Protein AF-A0A0D6QI68-F1 (afdb_monomer_lite)

Foldseek 3Di:
DDDDPPPPPPPPCDKDFDDDAWKKKKKAFAPFLVLQVVLVVLLVVLLVVQVWDWDDDDFKIWTHLDLQKFIDIFGDDGGITDIDMIGCLRVDLVSVVSVLVSQVVSCVSGPHMDMDTPLCCNPPVDSVSSNVRSVVVVVVLVVQCVDPQKDDFWAAPNSDTTSIIRHDDDPRIDHRDPPPPPDDPPDD

Sequence (188 aa):
MPLRLLLGALLVLVPRLAFAGVTLHYEGTARTAAAAKAVLAAAVAFARGRGWPVSAGRNHVVLRPHARSEPIELRFEGRTLQPSSVKTQFAGVETHLAVVELLQRLDAELQSLTVEDDGGYWETGDRQALVAAFDEVDELLARELQKPGTSGPYRLPSGRIVDVIVGPVPREMRPLPVRRGGARREAS

Structure (mmCIF, N/CA/C/O backbone):
data_AF-A0A0D6QI68-F1
#
_entry.id   AF-A0A0D6QI68-F1
#
loop_
_atom_site.group_PDB
_atom_site.id
_atom_site.type_symbol
_atom_site.label_atom_id
_atom_site.label_alt_id
_atom_site.label_comp_id
_atom_site.label_asym_id
_atom_site.label_entity_id
_atom_site.label_seq_id
_atom_site.pdbx_PDB_ins_code
_atom_site.Cartn_x
_atom_site.Cartn_y
_atom_site.Cartn_z
_atom_site.occupancy
_atom_site.B_iso_or_equiv
_atom_site.auth_seq_id
_atom_site.auth_comp_id
_atom_site.auth_asym_id
_atom_site.auth_atom_id
_atom_site.pdbx_PDB_model_num
ATOM 1 N N . MET A 1 1 ? 62.104 20.307 1.198 1.00 41.88 1 MET A N 1
ATOM 2 C CA . MET A 1 1 ? 61.067 20.012 0.182 1.00 41.88 1 MET A CA 1
ATOM 3 C C . MET A 1 1 ? 59.767 19.726 0.920 1.00 41.88 1 MET A C 1
ATOM 5 O O . MET A 1 1 ? 59.800 18.843 1.769 1.00 41.88 1 MET A O 1
ATOM 9 N N . PRO A 1 2 ? 58.676 20.489 0.725 1.00 49.12 2 PRO A N 1
ATOM 10 C CA . PRO A 1 2 ? 57.480 20.317 1.538 1.00 49.12 2 PRO A CA 1
ATOM 11 C C . PRO A 1 2 ? 56.635 19.143 1.032 1.00 49.12 2 PRO A C 1
ATOM 13 O O . PRO A 1 2 ? 56.382 18.994 -0.164 1.00 49.12 2 PRO A O 1
ATOM 16 N N . LEU A 1 3 ? 56.219 18.317 1.987 1.00 42.41 3 LEU A N 1
ATOM 17 C CA . LEU A 1 3 ? 55.329 17.176 1.841 1.00 42.41 3 LEU A CA 1
ATOM 18 C C . LEU A 1 3 ? 53.945 17.670 1.380 1.00 42.41 3 LEU A C 1
ATOM 20 O O . LEU A 1 3 ? 53.226 18.320 2.135 1.00 42.41 3 LEU A O 1
ATOM 24 N N . ARG A 1 4 ? 53.579 17.400 0.122 1.00 42.91 4 ARG A N 1
ATOM 25 C CA . ARG A 1 4 ? 52.227 17.649 -0.395 1.00 42.91 4 ARG A CA 1
ATOM 26 C C . ARG A 1 4 ? 51.289 16.562 0.136 1.00 42.91 4 ARG A C 1
ATOM 28 O O . ARG A 1 4 ? 51.382 15.412 -0.279 1.00 42.91 4 ARG A O 1
ATOM 35 N N . LEU A 1 5 ? 50.389 16.944 1.040 1.00 45.00 5 LEU A N 1
ATOM 36 C CA . LEU A 1 5 ? 49.215 16.161 1.424 1.00 45.00 5 LEU A CA 1
ATOM 37 C C . LEU A 1 5 ? 48.342 15.927 0.180 1.00 45.00 5 LEU A C 1
ATOM 39 O O . LEU A 1 5 ? 47.682 16.842 -0.309 1.00 45.00 5 LEU A O 1
ATOM 43 N N . LEU A 1 6 ? 48.350 14.700 -0.341 1.00 43.50 6 LEU A N 1
ATOM 44 C CA . LEU A 1 6 ? 47.353 14.214 -1.292 1.00 43.50 6 LEU A CA 1
ATOM 45 C C . LEU A 1 6 ? 46.058 13.945 -0.520 1.00 43.50 6 LEU A C 1
ATOM 47 O O . LEU A 1 6 ? 45.834 12.847 -0.015 1.00 43.50 6 LEU A O 1
ATOM 51 N N . LEU A 1 7 ? 45.200 14.959 -0.427 1.00 41.38 7 LEU A N 1
ATOM 52 C CA . LEU A 1 7 ? 43.797 14.771 -0.078 1.00 41.38 7 LEU A CA 1
ATOM 53 C C . LEU A 1 7 ? 43.097 14.188 -1.317 1.00 41.38 7 LEU A C 1
ATOM 55 O O . LEU A 1 7 ? 42.510 14.904 -2.125 1.00 41.38 7 LEU A O 1
ATOM 59 N N . GLY A 1 8 ? 43.259 12.880 -1.528 1.00 41.09 8 GLY A N 1
ATOM 60 C CA . GLY A 1 8 ? 42.516 12.151 -2.547 1.00 41.09 8 GLY A CA 1
ATOM 61 C C . GLY A 1 8 ? 41.034 12.204 -2.200 1.00 41.09 8 GLY A C 1
ATOM 62 O O . GLY A 1 8 ? 40.621 11.659 -1.179 1.00 41.09 8 GLY A O 1
ATOM 63 N N . ALA A 1 9 ? 40.248 12.891 -3.026 1.00 44.25 9 ALA A N 1
ATOM 64 C CA . ALA A 1 9 ? 38.800 12.899 -2.933 1.00 44.25 9 ALA A CA 1
ATOM 65 C C . ALA A 1 9 ? 38.293 11.454 -3.045 1.00 44.25 9 ALA A C 1
ATOM 67 O O . ALA A 1 9 ? 38.262 10.874 -4.130 1.00 44.25 9 ALA A O 1
ATOM 68 N N . LEU A 1 10 ? 37.921 10.860 -1.911 1.00 37.78 10 LEU A N 1
ATOM 69 C CA . LEU A 1 10 ? 37.163 9.622 -1.885 1.00 37.78 10 LEU A CA 1
ATOM 70 C C . LEU A 1 10 ? 35.769 9.964 -2.416 1.00 37.78 10 LEU A C 1
ATOM 72 O O . LEU A 1 10 ? 34.894 10.402 -1.672 1.00 37.78 10 LEU A O 1
ATOM 76 N N . LEU A 1 11 ? 35.590 9.837 -3.730 1.00 41.00 11 LEU A N 1
ATOM 77 C CA . LEU A 1 11 ? 34.288 9.914 -4.374 1.00 41.00 11 LEU A CA 1
ATOM 78 C C . LEU A 1 11 ? 33.512 8.674 -3.915 1.00 41.00 11 LEU A C 1
ATOM 80 O O . LEU A 1 11 ? 33.574 7.615 -4.537 1.00 41.00 11 LEU A O 1
ATOM 84 N N . VAL A 1 12 ? 32.868 8.760 -2.750 1.00 44.31 12 VAL A N 1
ATOM 85 C CA . VAL A 1 12 ? 31.981 7.703 -2.268 1.00 44.31 12 VAL A CA 1
ATOM 86 C C . VAL A 1 12 ? 30.845 7.628 -3.279 1.00 44.31 12 VAL A C 1
ATOM 88 O O . VAL A 1 12 ? 30.010 8.528 -3.358 1.00 44.31 12 VAL A O 1
ATOM 91 N N . LEU A 1 13 ? 30.864 6.586 -4.109 1.00 51.78 13 LEU A N 1
ATOM 92 C CA . LEU A 1 13 ? 29.850 6.317 -5.119 1.00 51.78 13 LEU A CA 1
ATOM 93 C C . LEU A 1 13 ? 28.576 5.852 -4.398 1.00 51.78 13 LEU A C 1
ATOM 95 O O . LEU A 1 13 ? 28.293 4.660 -4.306 1.00 51.78 13 LEU A O 1
ATOM 99 N N . VAL A 1 14 ? 27.856 6.795 -3.790 1.00 54.50 14 VAL A N 1
ATOM 100 C CA . VAL A 1 14 ? 26.582 6.516 -3.127 1.00 54.50 14 VAL A CA 1
ATOM 101 C C . VAL A 1 14 ? 25.561 6.175 -4.217 1.00 54.50 14 VAL A C 1
ATOM 103 O O . VAL A 1 14 ? 25.382 6.979 -5.139 1.00 54.50 14 VAL A O 1
ATOM 106 N N . PRO A 1 15 ? 24.902 5.005 -4.153 1.00 59.31 15 PRO A N 1
ATOM 107 C CA . PRO A 1 15 ? 23.904 4.633 -5.142 1.00 59.31 15 PRO A CA 1
ATOM 108 C C . PRO A 1 15 ? 22.754 5.642 -5.130 1.00 59.31 15 PRO A C 1
ATOM 110 O O . PRO A 1 15 ? 22.205 5.970 -4.077 1.00 59.31 15 PRO A O 1
ATOM 113 N N . ARG A 1 16 ? 22.380 6.135 -6.314 1.00 69.56 16 ARG A N 1
ATOM 114 C CA . ARG A 1 16 ? 21.150 6.916 -6.484 1.00 69.56 16 ARG A CA 1
ATOM 115 C C . ARG A 1 16 ? 19.983 5.948 -6.641 1.00 69.56 16 ARG A C 1
ATOM 117 O O . ARG A 1 16 ? 20.024 5.083 -7.515 1.00 69.56 16 ARG A O 1
ATOM 124 N N . LEU A 1 17 ? 18.981 6.100 -5.778 1.00 64.25 17 LEU A N 1
ATOM 125 C CA . LEU A 1 17 ? 17.754 5.306 -5.773 1.00 64.25 17 LEU A CA 1
ATOM 126 C C . LEU A 1 17 ? 16.623 6.147 -6.365 1.00 64.25 17 LEU A C 1
ATOM 128 O O . LEU A 1 17 ? 16.447 7.297 -5.961 1.00 64.25 17 LEU A O 1
ATOM 132 N N . ALA A 1 18 ? 15.864 5.574 -7.295 1.00 64.06 18 ALA A N 1
ATOM 133 C CA . ALA A 1 18 ? 14.626 6.166 -7.789 1.00 64.06 18 ALA A CA 1
ATOM 134 C C . ALA A 1 18 ? 13.422 5.362 -7.279 1.00 64.06 18 ALA A C 1
ATOM 136 O O . ALA A 1 18 ? 13.405 4.131 -7.372 1.00 64.06 18 ALA A O 1
ATOM 137 N N . PHE A 1 19 ? 12.433 6.082 -6.746 1.00 62.22 19 PHE A N 1
ATOM 138 C CA . PHE A 1 19 ? 11.129 5.565 -6.343 1.00 62.22 19 PHE A CA 1
ATOM 139 C C . PHE A 1 19 ? 10.076 6.286 -7.189 1.00 62.22 19 PHE A C 1
ATOM 141 O O . PHE A 1 19 ? 9.804 7.458 -6.954 1.00 62.22 19 PHE A O 1
ATOM 148 N N . ALA A 1 20 ? 9.527 5.618 -8.197 1.00 66.19 20 ALA A N 1
ATOM 149 C CA . ALA A 1 20 ? 8.462 6.143 -9.045 1.00 66.19 20 ALA A CA 1
ATOM 150 C C . ALA A 1 20 ? 7.537 5.008 -9.503 1.00 66.19 20 ALA A C 1
ATOM 152 O O . ALA A 1 20 ? 7.993 3.908 -9.815 1.00 66.19 20 ALA A O 1
ATOM 153 N N . GLY A 1 21 ? 6.232 5.260 -9.528 1.00 83.19 21 GLY A N 1
ATOM 154 C CA . GLY A 1 21 ? 5.247 4.352 -10.113 1.00 83.19 21 GLY A CA 1
ATOM 155 C C . GLY A 1 21 ? 4.076 4.056 -9.191 1.00 83.19 21 GLY A C 1
ATOM 156 O O . GLY A 1 21 ? 4.004 4.588 -8.092 1.00 83.19 21 GLY A O 1
ATOM 157 N N . VAL A 1 22 ? 3.167 3.194 -9.650 1.00 93.56 22 VAL A N 1
ATOM 158 C CA . VAL A 1 22 ? 1.824 3.049 -9.070 1.00 93.56 22 VAL A CA 1
ATOM 159 C C . VAL A 1 22 ? 1.853 2.642 -7.590 1.00 93.56 22 VAL A C 1
ATOM 161 O O . VAL A 1 22 ? 2.107 1.476 -7.237 1.00 93.56 22 VAL A O 1
ATOM 164 N N . THR A 1 23 ? 1.563 3.622 -6.736 1.00 96.06 23 THR A N 1
ATOM 165 C CA . THR A 1 23 ? 1.638 3.562 -5.277 1.00 96.06 23 THR A CA 1
ATOM 166 C C . THR A 1 23 ? 0.387 4.185 -4.668 1.00 96.06 23 THR A C 1
ATOM 168 O O . THR A 1 23 ? -0.086 5.217 -5.122 1.00 96.06 23 THR A O 1
ATOM 171 N N . LEU A 1 24 ? -0.137 3.540 -3.625 1.00 97.88 24 LEU A N 1
ATOM 172 C CA . LEU A 1 24 ? -1.207 4.084 -2.790 1.00 97.88 24 LEU A CA 1
ATOM 173 C C . LEU A 1 24 ? -0.588 4.608 -1.500 1.00 97.88 24 LEU A C 1
ATOM 175 O O . LEU A 1 24 ? 0.031 3.829 -0.768 1.00 97.88 24 LEU A O 1
ATOM 179 N N . HIS A 1 25 ? -0.755 5.893 -1.223 1.00 98.19 25 HIS A N 1
ATOM 180 C CA . HIS A 1 25 ? -0.395 6.535 0.037 1.00 98.19 25 HIS A CA 1
ATOM 181 C C . HIS A 1 25 ? -1.649 6.703 0.880 1.00 98.19 25 HIS A C 1
ATOM 183 O O . HIS A 1 25 ? -2.703 7.032 0.348 1.00 98.19 25 HIS A O 1
ATOM 189 N N . TYR A 1 26 ? -1.563 6.444 2.182 1.00 98.50 26 TYR A N 1
ATOM 190 C CA . TYR A 1 26 ? -2.729 6.542 3.049 1.00 98.50 26 TYR A CA 1
ATOM 191 C C . TYR A 1 26 ? -2.380 6.912 4.488 1.00 98.50 26 TYR A C 1
ATOM 193 O O . TYR A 1 26 ? -1.351 6.515 5.038 1.00 98.50 26 TYR A O 1
ATOM 201 N N . GLU A 1 27 ? -3.302 7.629 5.117 1.00 98.56 27 GLU A N 1
ATOM 202 C CA . GLU A 1 27 ? -3.305 7.977 6.536 1.00 98.56 27 GLU A CA 1
ATOM 203 C C . GLU A 1 27 ? -4.744 8.201 7.004 1.00 98.56 27 GLU A C 1
ATOM 205 O O . GLU A 1 27 ? -5.657 8.355 6.194 1.00 98.56 27 GLU A O 1
ATOM 210 N N . GLY A 1 28 ? -4.995 8.216 8.311 1.00 98.19 28 GLY A N 1
ATOM 211 C CA . GLY A 1 28 ? -6.366 8.401 8.774 1.00 98.19 28 GLY A CA 1
ATOM 212 C C . GLY A 1 28 ? -6.533 8.464 10.279 1.00 98.19 28 GLY A C 1
ATOM 213 O O . GLY A 1 28 ? -5.579 8.431 11.055 1.00 98.19 28 GLY A O 1
ATOM 214 N N . THR A 1 29 ? -7.783 8.542 10.716 1.00 98.50 29 THR A N 1
ATOM 215 C CA . THR A 1 29 ? -8.140 8.565 12.135 1.00 98.50 29 THR A CA 1
ATOM 216 C C . THR A 1 29 ? -9.345 7.674 12.388 1.00 98.50 29 THR A C 1
ATOM 218 O O . THR A 1 29 ? -10.377 7.789 11.737 1.00 98.50 29 THR A O 1
ATOM 221 N N . ALA A 1 30 ? -9.246 6.788 13.375 1.00 97.94 30 ALA A N 1
ATOM 222 C CA . ALA A 1 30 ? -10.365 5.990 13.854 1.00 97.94 30 ALA A CA 1
ATOM 223 C C . ALA A 1 30 ? -11.274 6.810 14.780 1.00 97.94 30 ALA A C 1
ATOM 225 O O . ALA A 1 30 ? -10.820 7.684 15.525 1.00 97.94 30 ALA A O 1
ATOM 226 N N . ARG A 1 31 ? -12.568 6.470 14.819 1.00 95.69 31 ARG A N 1
ATOM 227 C CA . ARG A 1 31 ? -13.557 7.133 15.694 1.00 95.69 31 ARG A CA 1
ATOM 228 C C . ARG A 1 31 ? -13.243 6.970 17.182 1.00 95.69 31 ARG A C 1
ATOM 230 O O . ARG A 1 31 ? -13.487 7.868 17.978 1.00 95.69 31 ARG A O 1
ATOM 237 N N . THR A 1 32 ? -12.684 5.824 17.566 1.00 95.94 32 THR A N 1
ATOM 238 C CA . THR A 1 32 ? -12.274 5.501 18.940 1.00 95.94 32 THR A CA 1
ATOM 239 C C . THR A 1 32 ? -11.072 4.554 18.928 1.00 95.94 32 THR A C 1
ATOM 241 O O . THR A 1 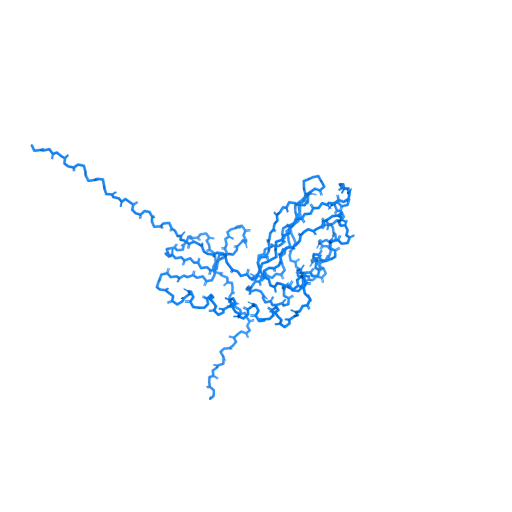32 ? -10.748 3.957 17.901 1.00 95.94 32 THR A O 1
ATOM 244 N N . ALA A 1 33 ? -10.416 4.362 20.077 1.00 94.38 33 ALA A N 1
ATOM 245 C CA . ALA A 1 33 ? -9.350 3.362 20.206 1.00 94.38 33 ALA A CA 1
ATOM 246 C C . ALA A 1 33 ? -9.866 1.919 20.017 1.00 94.38 33 ALA A C 1
ATOM 248 O O . ALA A 1 33 ? -9.127 1.043 19.570 1.00 94.38 33 ALA A O 1
ATOM 249 N N . ALA A 1 34 ? -11.140 1.660 20.335 1.00 94.69 34 ALA A N 1
ATOM 250 C CA . ALA A 1 34 ? -11.781 0.380 20.040 1.00 94.69 34 ALA A CA 1
ATOM 251 C C . ALA A 1 34 ? -12.006 0.205 18.529 1.00 94.69 34 ALA A C 1
ATOM 253 O O . ALA A 1 34 ? -11.711 -0.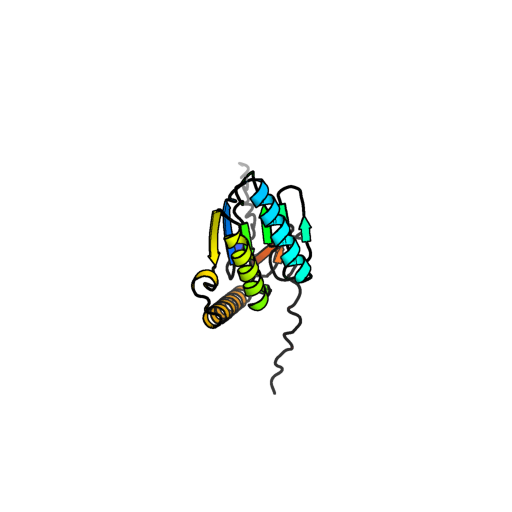862 17.996 1.00 94.69 34 ALA A O 1
ATOM 254 N N . ALA A 1 35 ? -12.431 1.267 17.833 1.00 95.75 35 ALA A N 1
ATOM 255 C CA . ALA A 1 35 ? -12.570 1.262 16.378 1.00 95.75 35 ALA A CA 1
ATOM 256 C C . ALA A 1 35 ? -11.223 1.012 15.682 1.00 95.75 35 ALA A C 1
ATOM 258 O O . ALA A 1 35 ? -11.166 0.206 14.765 1.00 95.75 35 ALA A O 1
ATOM 259 N N . ALA A 1 36 ? -10.115 1.584 16.171 1.00 97.38 36 ALA A N 1
ATOM 260 C CA . ALA A 1 36 ? -8.778 1.288 15.642 1.00 97.38 36 ALA A CA 1
ATOM 261 C C . ALA A 1 36 ? -8.452 -0.220 15.677 1.00 97.38 36 ALA A C 1
ATOM 263 O O . ALA A 1 36 ? -7.958 -0.785 14.703 1.00 97.38 36 ALA A O 1
ATOM 264 N N . LYS A 1 37 ? -8.787 -0.908 16.778 1.00 96.56 37 LYS A N 1
ATOM 265 C CA . LYS A 1 37 ? -8.621 -2.369 16.877 1.00 96.56 37 LYS A CA 1
ATOM 266 C C . LYS A 1 37 ? -9.545 -3.123 15.919 1.00 96.56 37 LYS A C 1
ATOM 268 O O . LYS A 1 37 ? -9.116 -4.117 15.337 1.00 96.56 37 LYS A O 1
ATOM 273 N N . ALA A 1 38 ? -10.783 -2.658 15.748 1.00 96.06 38 ALA A N 1
ATOM 274 C CA . ALA A 1 38 ? -11.734 -3.245 14.807 1.00 96.06 38 ALA A CA 1
ATOM 275 C C . ALA A 1 38 ? -11.262 -3.102 13.350 1.00 96.06 38 ALA A C 1
ATOM 277 O O . ALA A 1 38 ? -11.293 -4.084 12.617 1.00 96.06 38 ALA A O 1
ATOM 278 N N . VAL A 1 39 ? -10.718 -1.941 12.968 1.00 97.81 39 VAL A N 1
ATOM 279 C CA . VAL A 1 39 ? -10.105 -1.696 11.650 1.00 97.81 39 VAL A CA 1
ATOM 280 C C . VAL A 1 39 ? -8.964 -2.685 11.390 1.00 97.81 39 VAL A C 1
ATOM 282 O O . VAL A 1 39 ? -8.936 -3.337 10.348 1.00 97.81 39 VAL A O 1
ATOM 285 N N . LEU A 1 40 ? -8.054 -2.876 12.355 1.00 98.44 40 LEU A N 1
ATOM 286 C CA . LEU A 1 40 ? -6.976 -3.867 12.225 1.00 98.44 40 LEU A CA 1
ATOM 287 C C . LEU A 1 40 ? -7.525 -5.296 12.076 1.00 98.44 40 LEU A C 1
ATOM 289 O O . LEU A 1 40 ? -7.030 -6.062 11.251 1.00 98.44 40 LEU A O 1
ATOM 293 N N . ALA A 1 41 ? -8.558 -5.661 12.840 1.00 97.75 41 ALA A N 1
ATOM 294 C CA . ALA A 1 41 ? -9.190 -6.975 12.741 1.00 97.75 41 ALA A CA 1
ATOM 295 C C . ALA A 1 41 ? -9.884 -7.191 11.383 1.00 97.75 41 ALA A C 1
ATOM 297 O O . ALA A 1 41 ? -9.727 -8.257 10.784 1.00 97.75 41 ALA A O 1
ATOM 298 N N . ALA A 1 42 ? -10.589 -6.179 10.872 1.00 97.88 42 ALA A N 1
ATOM 299 C CA . ALA A 1 42 ? -11.236 -6.201 9.564 1.00 97.88 42 ALA A CA 1
ATOM 300 C C . ALA A 1 42 ? -10.209 -6.367 8.435 1.00 97.88 42 ALA A C 1
ATOM 302 O O . ALA A 1 42 ? -10.383 -7.213 7.557 1.00 97.88 42 ALA A O 1
ATOM 303 N N . ALA A 1 43 ? -9.088 -5.646 8.510 1.00 98.56 43 ALA A N 1
ATOM 304 C CA . ALA A 1 43 ? -7.999 -5.768 7.549 1.00 98.56 43 ALA A CA 1
ATOM 305 C C . ALA A 1 43 ? -7.370 -7.175 7.549 1.00 98.56 43 ALA A C 1
ATOM 307 O O . ALA A 1 43 ? -7.107 -7.751 6.492 1.00 98.56 43 ALA A O 1
ATOM 308 N N . VAL A 1 44 ? -7.185 -7.776 8.731 1.00 98.75 44 VAL A N 1
ATOM 309 C CA . VAL A 1 44 ? -6.706 -9.164 8.862 1.00 98.75 44 VAL A CA 1
ATOM 310 C C . VAL A 1 44 ? -7.706 -10.161 8.282 1.00 98.75 44 VAL A C 1
ATOM 312 O O . VAL A 1 44 ? -7.297 -11.099 7.596 1.00 98.75 44 VAL A O 1
ATOM 315 N N . ALA A 1 45 ? -9.002 -9.982 8.547 1.00 98.44 45 ALA A N 1
ATOM 316 C CA . ALA A 1 45 ? -10.046 -10.844 8.004 1.00 98.44 45 ALA A CA 1
ATOM 317 C C . ALA A 1 45 ? -10.079 -10.778 6.470 1.00 98.44 45 ALA A C 1
ATOM 319 O O . ALA A 1 45 ? -10.078 -11.821 5.815 1.00 98.44 45 ALA A O 1
ATOM 320 N N . PHE A 1 46 ? -10.011 -9.569 5.903 1.00 98.50 46 PHE A N 1
ATOM 321 C CA . PHE A 1 46 ? -9.931 -9.349 4.460 1.00 98.50 46 PHE A CA 1
ATOM 322 C C . PHE A 1 46 ? -8.717 -10.057 3.843 1.00 98.50 46 PHE A C 1
ATOM 324 O O . PHE A 1 46 ? -8.860 -10.843 2.906 1.00 98.50 46 PHE A O 1
ATOM 331 N N . ALA A 1 47 ? -7.529 -9.844 4.418 1.00 98.62 47 ALA A N 1
ATOM 332 C CA . ALA A 1 47 ? -6.290 -10.454 3.948 1.00 98.62 47 ALA A CA 1
ATOM 333 C C . ALA A 1 47 ? -6.345 -11.989 3.987 1.00 98.62 47 ALA A C 1
ATOM 335 O O . ALA A 1 47 ? -6.007 -12.653 3.008 1.00 98.62 47 ALA A O 1
ATOM 336 N N . ARG A 1 48 ? -6.833 -12.571 5.090 1.00 98.19 48 ARG A N 1
ATOM 337 C CA . ARG A 1 48 ? -6.981 -14.029 5.227 1.00 98.19 48 ARG A CA 1
ATOM 338 C C . ARG A 1 48 ? -7.978 -14.609 4.231 1.00 98.19 48 ARG A C 1
ATOM 340 O O . ARG A 1 48 ? -7.692 -15.652 3.653 1.00 98.19 48 ARG A O 1
ATOM 347 N N . GLY A 1 49 ? -9.093 -13.921 3.979 1.00 98.25 49 GLY A N 1
ATOM 348 C CA . GLY A 1 49 ? -10.069 -14.316 2.958 1.00 98.25 49 GLY A CA 1
ATOM 349 C C . GLY A 1 49 ? -9.491 -14.356 1.538 1.00 98.25 49 GLY A C 1
ATOM 350 O O . GLY A 1 49 ? -10.032 -15.039 0.674 1.00 98.25 49 GLY A O 1
ATOM 351 N N . ARG A 1 50 ? -8.369 -13.668 1.302 1.00 97.81 50 ARG A N 1
ATOM 352 C CA . ARG A 1 50 ? -7.616 -13.667 0.037 1.00 97.81 50 ARG A CA 1
ATOM 353 C C . ARG A 1 50 ? -6.362 -14.541 0.057 1.00 97.81 50 ARG A C 1
ATOM 355 O O . ARG A 1 50 ? -5.621 -14.563 -0.920 1.00 97.81 50 ARG A O 1
ATOM 362 N N . GLY A 1 51 ? -6.099 -15.243 1.159 1.00 98.12 51 GLY A N 1
ATOM 363 C CA . GLY A 1 51 ? -4.881 -16.037 1.327 1.00 98.12 51 GLY A CA 1
ATOM 364 C C . GLY A 1 51 ? -3.603 -15.200 1.448 1.00 98.12 51 GLY A C 1
ATOM 365 O O . GLY A 1 51 ? -2.507 -15.723 1.253 1.00 98.12 51 GLY A O 1
ATOM 366 N N . TRP A 1 52 ? -3.709 -13.907 1.762 1.00 98.38 52 TRP A N 1
ATOM 367 C CA . TRP A 1 52 ? -2.548 -13.039 1.942 1.00 98.38 52 TRP A CA 1
ATOM 368 C C . TRP A 1 52 ? -1.841 -13.357 3.264 1.00 98.38 52 TRP A C 1
ATOM 370 O O . TRP A 1 52 ? -2.500 -13.427 4.306 1.00 98.38 52 TRP A O 1
ATOM 380 N N . PRO A 1 53 ? -0.502 -13.499 3.279 1.00 98.44 53 PRO A N 1
ATOM 381 C CA . PRO A 1 53 ? 0.240 -13.615 4.525 1.00 98.44 53 PRO A CA 1
ATOM 382 C C . PRO A 1 53 ? 0.044 -12.385 5.419 1.00 98.44 53 PRO A C 1
ATOM 384 O O . PRO A 1 53 ? 0.153 -11.241 4.967 1.00 98.44 53 PRO A O 1
ATOM 387 N N . VAL A 1 54 ? -0.185 -12.637 6.709 1.00 98.50 54 VAL A N 1
ATOM 388 C CA . VAL A 1 54 ? -0.442 -11.616 7.731 1.00 98.50 54 VAL A CA 1
ATOM 389 C C . VAL A 1 54 ? 0.578 -11.739 8.857 1.00 98.50 54 VAL A C 1
ATOM 391 O O . VAL A 1 54 ? 0.796 -12.827 9.383 1.00 98.50 54 VAL A O 1
ATOM 394 N N . SER A 1 55 ? 1.142 -10.608 9.275 1.00 98.00 55 SER A N 1
ATOM 395 C CA . SER A 1 55 ? 1.830 -10.464 10.561 1.00 98.00 55 SER A CA 1
ATOM 396 C C . SER A 1 55 ? 1.087 -9.428 11.392 1.00 98.00 55 SER A C 1
ATOM 398 O O . SER A 1 55 ? 0.904 -8.304 10.934 1.00 98.00 55 SER A O 1
ATOM 400 N N . ALA A 1 56 ? 0.646 -9.791 12.593 1.00 96.69 56 ALA A N 1
ATOM 401 C CA . ALA A 1 56 ? -0.137 -8.914 13.458 1.00 96.69 56 ALA A CA 1
ATOM 402 C C . ALA A 1 56 ? 0.576 -8.691 14.794 1.00 96.69 56 ALA A C 1
ATOM 404 O O . ALA A 1 56 ? 1.086 -9.631 15.401 1.00 96.69 56 ALA A O 1
ATOM 405 N N . GLY A 1 57 ? 0.576 -7.445 15.257 1.00 95.31 57 GLY A N 1
ATOM 406 C CA . GLY A 1 57 ? 0.971 -7.053 16.603 1.00 95.31 57 GLY A CA 1
ATOM 407 C C . GLY A 1 57 ? -0.156 -6.314 17.320 1.00 95.31 57 GLY A C 1
ATOM 408 O O . GLY A 1 57 ? -1.293 -6.276 16.861 1.00 95.31 57 GLY A O 1
ATOM 409 N N . ARG A 1 58 ? 0.160 -5.702 18.468 1.00 94.44 58 ARG A N 1
ATOM 410 C CA . ARG A 1 58 ? -0.850 -5.072 19.338 1.00 94.44 58 ARG A CA 1
ATOM 411 C C . ARG A 1 58 ? -1.632 -3.942 18.653 1.00 94.44 58 ARG A C 1
ATOM 413 O O . ARG A 1 58 ? -2.852 -3.917 18.743 1.00 94.44 58 ARG A O 1
ATOM 420 N N . ASN A 1 59 ? -0.917 -3.027 17.999 1.00 96.75 59 ASN A N 1
ATOM 421 C CA . ASN A 1 59 ? -1.480 -1.842 17.339 1.00 96.75 59 ASN A CA 1
ATOM 422 C C . ASN A 1 59 ? -1.015 -1.729 15.878 1.00 96.75 59 ASN A C 1
ATOM 424 O O . ASN A 1 59 ? -0.992 -0.638 15.318 1.00 96.75 59 ASN A O 1
ATOM 428 N N . HIS A 1 60 ? -0.556 -2.827 15.276 1.00 97.81 60 HIS A N 1
ATOM 429 C CA . HIS A 1 60 ? -0.118 -2.813 13.886 1.00 97.81 60 HIS A CA 1
ATOM 430 C C . HIS A 1 60 ? -0.412 -4.143 13.198 1.00 97.81 60 HIS A C 1
ATOM 432 O O . HIS A 1 60 ? -0.356 -5.193 13.840 1.00 97.81 60 HIS A O 1
ATOM 438 N N . VAL A 1 61 ? -0.670 -4.105 11.894 1.00 98.56 61 VAL A N 1
ATOM 439 C CA . VAL A 1 61 ? -0.710 -5.291 11.034 1.00 98.56 61 VAL A CA 1
ATOM 440 C C . VAL A 1 61 ? 0.066 -5.033 9.749 1.00 98.56 61 VAL A C 1
ATOM 442 O O . VAL A 1 61 ? 0.102 -3.915 9.242 1.00 98.56 61 VAL A O 1
ATOM 445 N N . VAL A 1 62 ? 0.687 -6.089 9.234 1.00 98.56 62 VAL A N 1
ATOM 446 C CA . VAL A 1 62 ? 1.403 -6.109 7.960 1.00 98.56 62 VAL A CA 1
ATOM 447 C C . VAL A 1 62 ? 0.770 -7.179 7.082 1.00 98.56 62 VAL A C 1
ATOM 449 O O . VAL A 1 62 ? 0.810 -8.366 7.426 1.00 98.56 62 VAL A O 1
ATOM 452 N N . LEU A 1 63 ? 0.202 -6.767 5.952 1.00 98.62 63 LEU A N 1
ATOM 453 C CA . LEU A 1 63 ? -0.468 -7.631 4.980 1.00 98.62 63 LEU A CA 1
ATOM 454 C C . LEU A 1 63 ? 0.389 -7.721 3.715 1.00 98.62 63 LEU A C 1
ATOM 456 O O . LEU A 1 63 ? 0.987 -6.733 3.295 1.00 98.62 63 LEU A O 1
ATOM 460 N N . ARG A 1 64 ? 0.473 -8.901 3.098 1.00 98.25 64 ARG A N 1
ATOM 461 C CA . ARG A 1 64 ? 1.306 -9.124 1.904 1.00 98.25 64 ARG A CA 1
ATOM 462 C C . ARG A 1 64 ? 0.438 -9.572 0.729 1.00 98.25 64 ARG A C 1
ATOM 464 O O . ARG A 1 64 ? 0.262 -10.776 0.561 1.00 98.25 64 ARG A O 1
ATOM 471 N N . PRO A 1 65 ? -0.108 -8.640 -0.070 1.00 97.81 65 PRO A N 1
ATOM 472 C CA . PRO A 1 65 ? -1.074 -8.997 -1.102 1.00 97.81 65 PRO A CA 1
ATOM 473 C C . PRO A 1 65 ? -0.437 -9.764 -2.263 1.00 97.81 65 PRO A C 1
ATOM 475 O O . PRO A 1 65 ? -1.067 -10.649 -2.835 1.00 97.81 65 PRO A O 1
ATOM 478 N N . HIS A 1 66 ? 0.832 -9.487 -2.583 1.00 97.31 66 HIS A N 1
ATOM 479 C CA . HIS A 1 66 ? 1.537 -10.200 -3.639 1.00 97.31 66 HIS A CA 1
ATOM 480 C C . HIS A 1 66 ? 3.056 -10.254 -3.408 1.00 97.31 66 HIS A C 1
ATOM 482 O O . HIS A 1 66 ? 3.662 -9.339 -2.854 1.00 97.31 66 HIS A O 1
ATOM 488 N N . ALA A 1 67 ? 3.723 -11.301 -3.909 1.00 95.25 67 ALA A N 1
ATOM 489 C CA . ALA A 1 67 ? 5.183 -11.458 -3.798 1.00 95.25 67 ALA A CA 1
ATOM 490 C C . ALA A 1 67 ? 5.980 -10.358 -4.529 1.00 95.25 67 ALA A C 1
ATOM 492 O O . ALA A 1 67 ? 7.170 -10.160 -4.269 1.00 95.25 67 ALA A O 1
ATOM 493 N N . ARG A 1 68 ? 5.322 -9.638 -5.444 1.00 95.38 68 ARG A N 1
ATOM 494 C CA . ARG A 1 68 ? 5.860 -8.484 -6.175 1.00 95.38 68 ARG A CA 1
ATOM 495 C C . ARG A 1 68 ? 5.202 -7.152 -5.787 1.00 95.38 68 ARG A C 1
ATOM 497 O O . ARG A 1 68 ? 5.381 -6.190 -6.505 1.00 95.38 68 ARG A O 1
ATOM 504 N N . SER A 1 69 ? 4.453 -7.058 -4.693 1.00 96.69 69 SER A N 1
ATOM 505 C CA . SER A 1 69 ? 4.040 -5.754 -4.148 1.00 96.69 69 SER A CA 1
ATOM 506 C C . SER A 1 69 ? 4.885 -5.403 -2.928 1.00 96.69 69 SER A C 1
ATOM 508 O O . SER A 1 69 ? 5.570 -6.259 -2.351 1.00 96.69 69 SER A O 1
ATOM 510 N N . GLU A 1 70 ? 4.832 -4.153 -2.499 1.00 97.50 70 GLU A N 1
ATOM 511 C CA . GLU A 1 70 ? 5.183 -3.804 -1.125 1.00 97.50 70 GLU A CA 1
ATOM 512 C C . GLU A 1 70 ? 4.138 -4.365 -0.141 1.00 97.50 70 GLU A C 1
ATOM 514 O O . GLU A 1 70 ? 3.036 -4.753 -0.557 1.00 97.50 70 GLU A O 1
ATOM 519 N N . PRO A 1 71 ? 4.484 -4.509 1.150 1.00 97.88 71 PRO A N 1
ATOM 520 C CA . PRO A 1 71 ? 3.492 -4.830 2.165 1.00 97.88 71 PRO A CA 1
ATOM 521 C C . PRO A 1 71 ? 2.549 -3.645 2.413 1.00 97.88 71 PRO A C 1
ATOM 523 O O . PRO A 1 71 ? 2.945 -2.491 2.292 1.00 97.88 71 PRO A O 1
ATOM 526 N N . ILE A 1 72 ? 1.321 -3.948 2.827 1.00 98.56 72 ILE A N 1
ATOM 527 C CA . ILE A 1 72 ? 0.391 -2.968 3.391 1.00 98.56 72 ILE A CA 1
ATOM 528 C C . ILE A 1 72 ? 0.655 -2.931 4.893 1.00 98.56 72 ILE A C 1
ATOM 530 O O . ILE A 1 72 ? 0.481 -3.946 5.573 1.00 98.56 72 ILE A O 1
ATOM 534 N N . GLU A 1 73 ? 1.071 -1.783 5.413 1.00 98.19 73 GLU A N 1
ATOM 535 C CA . GLU A 1 73 ? 1.290 -1.585 6.845 1.00 98.19 73 GLU A CA 1
ATOM 536 C C . GLU A 1 73 ? 0.211 -0.678 7.425 1.00 98.19 73 GLU A C 1
ATOM 538 O O . GLU A 1 73 ? 0.094 0.483 7.042 1.00 98.19 73 GLU A O 1
ATOM 543 N N . LEU A 1 74 ? -0.566 -1.199 8.371 1.00 98.56 74 LEU A N 1
ATOM 544 C CA . LEU A 1 74 ? -1.533 -0.416 9.135 1.00 98.56 74 LEU A CA 1
ATOM 545 C C . LEU A 1 74 ? -1.025 -0.327 10.566 1.00 98.56 74 LEU A C 1
ATOM 547 O O . LEU A 1 74 ? -0.932 -1.349 11.247 1.00 98.56 74 LEU A O 1
ATOM 551 N N . ARG A 1 75 ? -0.688 0.874 11.031 1.00 98.44 75 ARG A N 1
ATOM 552 C CA . ARG A 1 75 ? -0.191 1.119 12.389 1.00 98.44 75 ARG A CA 1
ATOM 553 C C . ARG A 1 75 ? -1.014 2.210 13.044 1.00 98.44 75 ARG A C 1
ATOM 555 O O . ARG A 1 75 ? -1.084 3.313 12.522 1.00 98.44 75 ARG A O 1
ATOM 562 N N . PHE A 1 76 ? -1.576 1.913 14.208 1.00 98.44 76 PHE A N 1
ATOM 563 C CA . PHE A 1 76 ? -2.292 2.890 15.014 1.00 98.44 76 PHE A CA 1
ATOM 564 C C . PHE A 1 76 ? -1.467 3.366 16.206 1.00 98.44 76 PHE A C 1
ATOM 566 O O . PHE A 1 76 ? -0.932 2.564 16.976 1.00 98.44 76 PHE A O 1
ATOM 573 N N . GLU A 1 77 ? -1.461 4.677 16.410 1.00 97.31 77 GLU A N 1
ATOM 574 C CA . GLU A 1 77 ? -1.035 5.318 17.652 1.00 97.31 77 GLU A CA 1
ATOM 575 C C . GLU A 1 77 ? -2.254 5.974 18.296 1.00 97.31 77 GLU A C 1
ATOM 577 O O . GLU A 1 77 ? -2.762 7.004 17.852 1.00 97.31 77 GLU A O 1
ATOM 582 N N . GLY A 1 78 ? -2.812 5.295 19.301 1.00 95.62 78 GLY A N 1
ATOM 583 C CA . GLY A 1 78 ? -4.123 5.638 19.841 1.00 95.62 78 GLY A CA 1
ATOM 584 C C . GLY A 1 78 ? -5.213 5.473 18.780 1.00 95.62 78 GLY A C 1
ATOM 585 O O . GLY A 1 78 ? -5.646 4.357 18.500 1.00 95.62 78 GLY A O 1
ATOM 586 N N . ARG A 1 79 ? -5.670 6.594 18.218 1.00 97.75 79 ARG A N 1
ATOM 587 C CA . ARG A 1 79 ? -6.700 6.647 17.170 1.00 97.75 79 ARG A CA 1
ATOM 588 C C . ARG A 1 79 ? -6.134 6.951 15.784 1.00 97.75 79 ARG A C 1
ATOM 590 O O . ARG A 1 79 ? -6.855 6.771 14.811 1.00 97.75 79 ARG A O 1
ATOM 597 N N . THR A 1 80 ? -4.887 7.392 15.690 1.00 98.38 80 THR A N 1
ATOM 598 C CA . THR A 1 80 ? -4.293 7.861 14.436 1.00 98.38 80 THR A CA 1
ATOM 599 C C . THR A 1 80 ? -3.684 6.693 13.679 1.00 98.38 80 THR A C 1
ATOM 601 O O . THR A 1 80 ? -2.800 6.020 14.213 1.00 98.38 80 THR A O 1
ATOM 604 N N . LEU A 1 81 ? -4.151 6.458 12.453 1.00 98.62 81 LEU A N 1
ATOM 605 C CA . LEU A 1 81 ? -3.492 5.589 11.486 1.00 98.62 81 LEU A CA 1
ATOM 606 C C . LEU A 1 81 ? -2.282 6.348 10.939 1.00 98.62 81 LEU A C 1
ATOM 608 O O . LEU A 1 81 ? -2.441 7.380 10.293 1.00 98.62 81 LEU A O 1
ATOM 612 N N . GLN A 1 82 ? -1.090 5.844 11.239 1.00 98.56 82 GLN A N 1
ATOM 613 C CA . GLN A 1 82 ? 0.164 6.450 10.809 1.00 98.56 82 GLN A CA 1
ATOM 614 C C . GLN A 1 82 ? 0.280 6.435 9.278 1.00 98.56 82 GLN A C 1
ATOM 616 O O . GLN A 1 82 ? -0.129 5.437 8.671 1.00 98.56 82 GLN A O 1
ATOM 621 N N . PRO A 1 83 ? 0.873 7.483 8.674 1.00 98.44 83 PRO A N 1
ATOM 622 C CA . PRO A 1 83 ? 1.102 7.533 7.239 1.00 98.44 83 PRO A CA 1
ATOM 623 C C . PRO A 1 83 ? 1.888 6.322 6.757 1.00 98.44 83 PRO A C 1
ATOM 625 O O . PRO A 1 83 ? 2.896 5.931 7.354 1.00 98.44 83 PRO A O 1
ATOM 628 N N . SER A 1 84 ? 1.430 5.724 5.667 1.00 97.62 84 SER A N 1
ATOM 629 C CA . SER A 1 84 ? 2.114 4.613 5.023 1.00 97.62 84 SER A CA 1
ATOM 630 C C . SER A 1 84 ? 1.810 4.598 3.531 1.00 97.62 84 SER A C 1
ATOM 632 O O . SER A 1 84 ? 1.005 5.381 3.030 1.00 97.62 84 SER A O 1
ATOM 634 N N . SER A 1 85 ? 2.490 3.721 2.801 1.00 97.12 85 SER A N 1
ATOM 635 C CA . SER A 1 85 ? 2.213 3.525 1.386 1.00 97.12 85 SER A CA 1
ATOM 636 C C . SER A 1 85 ? 2.503 2.107 0.931 1.00 97.12 85 SER A C 1
ATOM 638 O O . SER A 1 85 ? 3.278 1.382 1.559 1.00 97.12 85 SER A O 1
ATOM 640 N N . VAL A 1 86 ? 1.883 1.719 -0.178 1.00 97.75 86 VAL A N 1
ATOM 641 C CA . VAL A 1 86 ? 2.064 0.414 -0.806 1.00 97.75 86 VAL A CA 1
ATOM 642 C C . VAL A 1 86 ? 2.200 0.564 -2.316 1.00 97.75 86 VAL A C 1
ATOM 644 O O . VAL A 1 86 ? 1.255 0.892 -3.031 1.00 97.75 86 VAL A O 1
ATOM 647 N N . LYS A 1 87 ? 3.401 0.281 -2.819 1.00 97.00 87 LYS A N 1
ATOM 648 C CA . LYS A 1 87 ? 3.683 0.185 -4.251 1.00 97.00 87 LYS A CA 1
ATOM 649 C C . LYS A 1 87 ? 3.196 -1.148 -4.803 1.00 97.00 87 LYS A C 1
ATOM 651 O O . LYS A 1 87 ? 3.541 -2.229 -4.305 1.00 97.00 87 LYS A O 1
ATOM 656 N N . THR A 1 88 ? 2.425 -1.070 -5.878 1.00 97.00 88 THR A N 1
ATOM 657 C CA . THR A 1 88 ? 1.763 -2.219 -6.516 1.00 97.00 88 THR A CA 1
ATOM 658 C C . THR A 1 88 ? 2.178 -2.425 -7.972 1.00 97.00 88 THR A C 1
ATOM 660 O O . THR A 1 88 ? 1.884 -3.486 -8.522 1.00 97.00 88 THR A O 1
ATOM 663 N N . GLN A 1 89 ? 2.940 -1.495 -8.566 1.00 95.06 89 GLN A N 1
ATOM 664 C CA . GLN A 1 89 ? 3.338 -1.509 -9.986 1.00 95.06 89 GLN A CA 1
ATOM 665 C C . GLN A 1 89 ? 3.853 -2.874 -10.490 1.00 95.06 89 GLN A C 1
ATOM 667 O O . GLN A 1 89 ? 3.489 -3.358 -11.560 1.00 95.06 89 GLN A O 1
ATOM 672 N N . PHE A 1 90 ? 4.633 -3.594 -9.678 1.00 95.56 90 PHE A N 1
ATOM 673 C CA . PHE A 1 90 ? 5.214 -4.876 -10.090 1.00 95.56 90 PHE A CA 1
ATOM 674 C C . PHE A 1 90 ? 4.291 -6.085 -9.898 1.00 95.56 90 PHE A C 1
ATOM 676 O O . PHE A 1 90 ? 4.631 -7.174 -10.376 1.00 95.56 90 PHE A O 1
ATOM 683 N N . ALA A 1 91 ? 3.170 -5.924 -9.197 1.00 95.56 91 ALA A N 1
ATOM 684 C CA . ALA A 1 91 ? 2.183 -6.962 -8.908 1.00 95.56 91 ALA A CA 1
ATOM 685 C C . ALA A 1 91 ? 0.980 -6.948 -9.868 1.00 95.56 91 ALA A C 1
ATOM 687 O O . ALA A 1 91 ? 0.254 -7.938 -9.932 1.00 95.56 91 ALA A O 1
ATOM 688 N N . GLY A 1 92 ? 0.821 -5.871 -10.642 1.00 94.62 92 GLY A N 1
ATOM 689 C CA . GLY A 1 92 ? -0.220 -5.724 -11.656 1.00 94.62 92 GLY A CA 1
ATOM 690 C C . GLY A 1 92 ? -1.534 -5.149 -11.123 1.00 94.62 92 GLY A C 1
ATOM 691 O O . GLY A 1 92 ? -1.756 -5.055 -9.913 1.00 94.62 92 GLY A O 1
ATOM 692 N N . VAL A 1 93 ? -2.407 -4.800 -12.069 1.00 97.12 93 VAL A N 1
ATOM 693 C CA . VAL A 1 93 ? -3.673 -4.082 -11.847 1.00 97.12 93 VAL A CA 1
ATOM 694 C C . VAL A 1 93 ? -4.577 -4.787 -10.838 1.00 97.12 93 VAL A C 1
ATOM 696 O O . VAL A 1 93 ? -5.071 -4.153 -9.916 1.00 97.12 93 VAL A O 1
ATOM 699 N N . GLU A 1 94 ? -4.734 -6.108 -10.926 1.00 98.00 94 GLU A N 1
ATOM 700 C CA . GLU A 1 94 ? -5.612 -6.849 -10.004 1.00 98.00 94 GLU A CA 1
ATOM 701 C C . GLU A 1 94 ? -5.149 -6.772 -8.544 1.00 98.00 94 GLU A C 1
ATOM 703 O O . GLU A 1 94 ? -5.968 -6.694 -7.629 1.00 98.00 94 GLU A O 1
ATOM 708 N N . THR A 1 95 ? -3.832 -6.746 -8.306 1.00 98.31 95 THR A N 1
ATOM 709 C CA . THR A 1 95 ? -3.320 -6.548 -6.945 1.00 98.31 95 THR A CA 1
ATOM 710 C C . THR A 1 95 ? -3.648 -5.144 -6.460 1.00 98.31 95 THR A C 1
ATOM 712 O O . THR A 1 95 ? -4.087 -4.993 -5.325 1.00 98.31 95 THR A O 1
ATOM 715 N N . HIS A 1 96 ? -3.469 -4.134 -7.312 1.00 98.56 96 HIS A N 1
ATOM 716 C CA . HIS A 1 96 ? -3.795 -2.748 -6.991 1.00 98.56 96 HIS A CA 1
ATOM 717 C C . HIS A 1 96 ? -5.274 -2.577 -6.631 1.00 98.56 96 HIS A C 1
ATOM 719 O O . HIS A 1 96 ? -5.586 -2.080 -5.552 1.00 98.56 96 HIS A O 1
ATOM 725 N N . LEU A 1 97 ? -6.179 -3.088 -7.470 1.00 98.62 97 LEU A N 1
ATOM 726 C CA . LEU A 1 97 ? -7.623 -3.051 -7.225 1.00 98.62 97 LEU A CA 1
ATOM 727 C C . LEU A 1 97 ? -8.002 -3.726 -5.901 1.00 98.62 97 LEU A C 1
ATOM 729 O O . LEU A 1 97 ? -8.839 -3.213 -5.164 1.00 98.62 97 LEU A O 1
ATOM 733 N N . ALA A 1 98 ? -7.354 -4.839 -5.550 1.00 98.69 98 ALA A N 1
ATOM 734 C CA . ALA A 1 98 ? -7.595 -5.500 -4.271 1.00 98.69 98 ALA A CA 1
ATOM 735 C C . ALA A 1 98 ? -7.100 -4.680 -3.063 1.00 98.69 98 ALA A C 1
ATOM 737 O O . ALA A 1 98 ? -7.678 -4.789 -1.979 1.00 98.69 98 ALA A O 1
ATOM 738 N N . VAL A 1 99 ? -6.043 -3.874 -3.221 1.00 98.69 99 VAL A N 1
ATOM 739 C CA . VAL A 1 99 ? -5.618 -2.916 -2.187 1.00 98.69 99 VAL A CA 1
ATOM 740 C C . VAL A 1 99 ? -6.621 -1.769 -2.075 1.00 98.69 99 VAL A C 1
ATOM 742 O O . VAL A 1 99 ? -7.015 -1.437 -0.960 1.00 98.69 99 VAL A O 1
ATOM 745 N N . VAL A 1 100 ? -7.0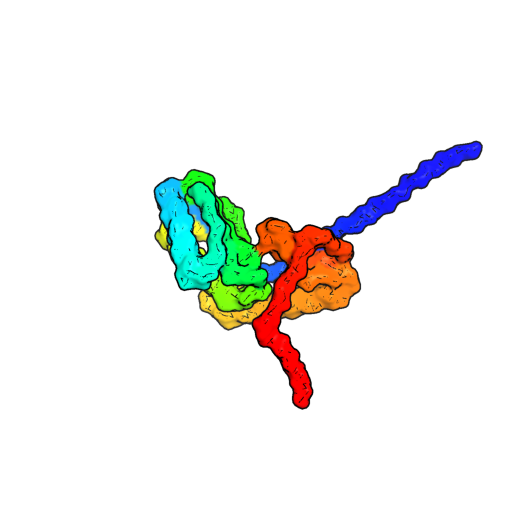81 -1.211 -3.198 1.00 98.62 100 VAL A N 1
ATOM 746 C CA . VAL A 1 100 ? -8.123 -0.172 -3.206 1.00 98.62 100 VAL A CA 1
ATOM 747 C C . VAL A 1 100 ? -9.388 -0.674 -2.511 1.00 98.62 100 VAL A C 1
ATOM 749 O O . VAL A 1 100 ? -9.901 -0.002 -1.622 1.00 98.62 100 VAL A O 1
ATOM 752 N N . GLU A 1 101 ? -9.845 -1.888 -2.825 1.00 98.56 101 GLU A N 1
ATOM 753 C CA . GLU A 1 101 ? -11.015 -2.496 -2.183 1.00 98.56 101 GLU A CA 1
ATOM 754 C C . GLU A 1 101 ? -10.829 -2.637 -0.664 1.00 98.56 101 GLU A C 1
ATOM 756 O O . GLU A 1 101 ? -11.761 -2.383 0.102 1.00 98.56 101 GLU A O 1
ATOM 761 N N . LEU A 1 102 ? -9.632 -3.025 -0.205 1.00 98.69 102 LEU A N 1
ATOM 762 C CA . LEU A 1 102 ? -9.330 -3.033 1.225 1.00 98.69 102 LEU A CA 1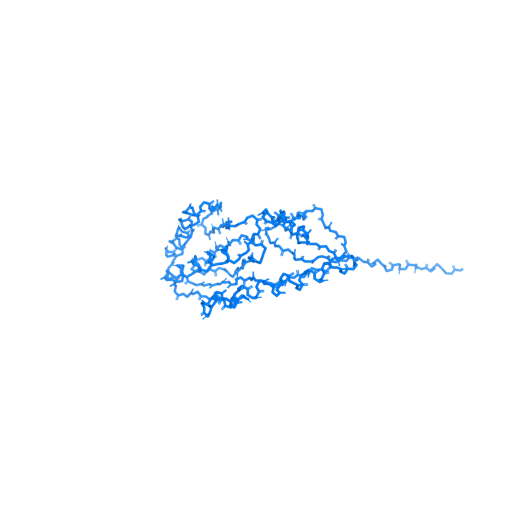
ATOM 763 C C . LEU A 1 102 ? -9.497 -1.627 1.807 1.00 98.69 102 LEU A C 1
ATOM 765 O O . LEU A 1 102 ? -10.229 -1.472 2.779 1.00 98.69 102 LEU A O 1
ATO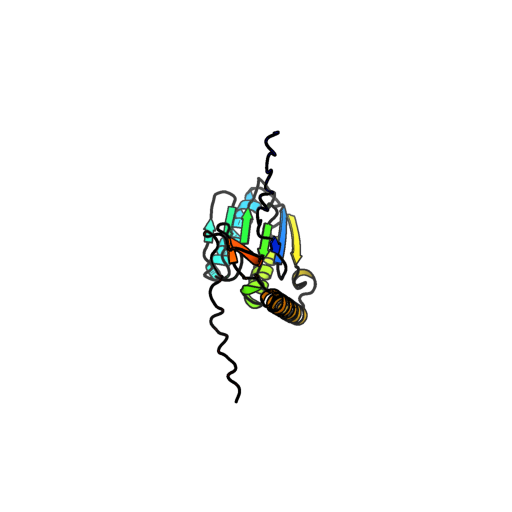M 769 N N . LEU A 1 103 ? -8.835 -0.621 1.233 1.00 98.56 103 LEU A N 1
ATOM 770 C CA . LEU A 1 103 ? -8.849 0.747 1.754 1.00 98.56 103 LEU A CA 1
ATOM 771 C C . LEU A 1 103 ? -10.266 1.341 1.772 1.00 98.56 103 LEU A C 1
ATOM 773 O O . LEU A 1 103 ? -10.653 1.916 2.784 1.00 98.56 103 LEU A O 1
ATOM 777 N N . GLN A 1 104 ? -11.078 1.096 0.741 1.00 98.06 104 GLN A N 1
ATOM 778 C CA . GLN A 1 104 ? -12.492 1.494 0.698 1.00 98.06 104 GLN A CA 1
ATOM 779 C C . GLN A 1 104 ? -13.312 0.858 1.829 1.00 98.06 104 GLN A C 1
ATOM 781 O O . GLN A 1 104 ? -14.154 1.513 2.441 1.00 98.06 104 GLN A O 1
ATOM 786 N N . ARG A 1 105 ? -13.059 -0.417 2.159 1.00 96.69 105 ARG A N 1
ATOM 787 C CA . ARG A 1 105 ? -13.716 -1.070 3.305 1.00 96.69 105 ARG A CA 1
ATOM 788 C C . ARG A 1 105 ? -13.274 -0.477 4.640 1.00 96.69 105 ARG A C 1
ATOM 790 O O . ARG A 1 105 ? -14.082 -0.415 5.560 1.00 96.69 105 ARG A O 1
ATOM 797 N N . LEU A 1 106 ? -12.006 -0.085 4.770 1.00 96.19 106 LEU A N 1
ATOM 798 C CA . LEU A 1 106 ? -11.498 0.527 6.000 1.00 96.19 106 LEU A CA 1
ATOM 799 C C . LEU A 1 106 ? -12.011 1.959 6.177 1.00 96.19 106 LEU A C 1
ATOM 801 O O . LEU A 1 106 ? -12.286 2.347 7.310 1.00 96.19 106 LEU A O 1
ATOM 805 N N . ASP A 1 107 ? -12.182 2.715 5.091 1.00 96.00 107 ASP A N 1
ATOM 806 C CA . ASP A 1 107 ? -12.723 4.079 5.113 1.00 96.00 107 ASP A CA 1
ATOM 807 C C . ASP A 1 107 ? -14.090 4.144 5.815 1.00 96.00 107 ASP A C 1
ATOM 809 O O . ASP A 1 107 ? -14.296 4.951 6.720 1.00 96.00 107 ASP A O 1
ATOM 813 N N . ALA A 1 108 ? -14.980 3.191 5.517 1.00 91.25 108 ALA A N 1
ATOM 814 C CA . ALA A 1 108 ? -16.304 3.099 6.141 1.00 91.25 108 ALA A CA 1
ATOM 815 C C . ALA A 1 108 ? -16.266 2.975 7.684 1.00 91.25 108 ALA A C 1
ATOM 817 O O . ALA A 1 108 ? -17.188 3.420 8.377 1.00 91.25 108 ALA A O 1
ATOM 818 N N . GLU A 1 109 ? -15.195 2.391 8.228 1.00 89.69 109 GLU A N 1
ATOM 819 C CA . GLU A 1 109 ? -14.986 2.168 9.665 1.00 89.69 109 GLU A CA 1
ATOM 820 C C . GLU A 1 109 ? -14.199 3.306 10.340 1.00 89.69 109 GLU A C 1
ATOM 822 O O . GLU A 1 109 ? -14.212 3.466 11.570 1.00 89.69 109 GLU A O 1
ATOM 827 N N . LEU A 1 110 ? -13.495 4.114 9.548 1.00 96.19 110 LEU A N 1
ATOM 828 C CA . LEU A 1 110 ? -12.705 5.236 10.029 1.00 96.19 110 LEU A CA 1
ATOM 829 C C . LEU A 1 110 ? -13.586 6.475 10.267 1.00 96.19 110 LEU A C 1
ATOM 831 O O . LEU A 1 110 ? -14.769 6.547 9.926 1.00 96.19 110 LEU A O 1
ATOM 835 N N . GLN A 1 111 ? -13.034 7.438 11.003 1.00 98.00 111 GLN A N 1
ATOM 836 C CA . GLN A 1 111 ? -13.581 8.796 11.040 1.00 98.00 111 GLN A CA 1
ATOM 837 C C . GLN A 1 111 ? -13.126 9.576 9.805 1.00 98.00 111 GLN A C 1
ATOM 839 O O . GLN A 1 111 ? -13.888 10.377 9.278 1.00 98.00 111 GLN A O 1
ATOM 844 N N . SER A 1 112 ? -11.882 9.351 9.387 1.00 98.12 112 SER A N 1
ATOM 845 C CA . SER A 1 112 ? -11.315 9.875 8.154 1.00 98.12 112 SER A CA 1
ATOM 846 C C . SER A 1 112 ? -10.254 8.917 7.623 1.00 98.12 112 SER A C 1
ATOM 848 O O . SER A 1 112 ? -9.477 8.356 8.406 1.00 98.12 112 SER A O 1
ATOM 850 N N . LEU A 1 113 ? -10.203 8.772 6.304 1.00 98.44 113 LEU A N 1
ATOM 851 C CA . LEU A 1 113 ? -9.104 8.167 5.568 1.00 98.44 113 LEU A CA 1
ATOM 852 C C . LEU A 1 113 ? -8.744 9.108 4.417 1.00 98.44 113 LEU A C 1
ATOM 854 O O . LEU A 1 113 ? -9.597 9.466 3.610 1.00 98.44 113 LEU A O 1
ATOM 858 N N . THR A 1 114 ? -7.483 9.509 4.357 1.00 98.56 114 THR A N 1
ATOM 859 C CA . THR A 1 114 ? -6.910 10.179 3.191 1.00 98.56 114 THR A CA 1
ATOM 860 C C . THR A 1 114 ? -6.180 9.120 2.387 1.00 98.56 114 THR A C 1
ATOM 862 O O . THR A 1 114 ? -5.387 8.366 2.956 1.00 98.56 114 THR A O 1
ATOM 865 N N . VAL A 1 115 ? -6.450 9.057 1.086 1.00 98.38 115 VAL A N 1
ATOM 866 C CA . VAL A 1 115 ? -5.723 8.205 0.145 1.00 98.38 115 VAL A CA 1
ATOM 867 C C . VAL A 1 115 ? -5.296 9.064 -1.035 1.00 98.38 115 VAL A C 1
ATOM 869 O O . VAL A 1 115 ? -6.111 9.819 -1.559 1.00 98.38 115 VAL A O 1
ATOM 872 N N . GLU A 1 116 ? -4.033 8.939 -1.424 1.00 98.00 116 GLU A N 1
ATOM 873 C CA . GLU A 1 116 ? -3.500 9.469 -2.679 1.00 98.00 116 GLU A CA 1
ATOM 874 C C . GLU A 1 116 ? -3.064 8.275 -3.532 1.00 98.00 116 GLU A C 1
ATOM 876 O O . GLU A 1 116 ? -2.266 7.440 -3.085 1.00 98.00 116 GLU A O 1
ATOM 881 N N . ASP A 1 117 ? -3.627 8.161 -4.732 1.00 97.38 117 ASP A N 1
ATOM 882 C CA . ASP A 1 117 ? -3.349 7.072 -5.662 1.00 97.38 117 ASP A CA 1
ATOM 883 C C . ASP A 1 117 ? -2.609 7.583 -6.902 1.00 97.38 117 ASP A C 1
ATOM 885 O O . ASP A 1 117 ? -3.198 8.223 -7.771 1.00 97.38 117 ASP A O 1
ATOM 889 N N . ASP A 1 118 ? -1.328 7.229 -7.040 1.00 95.38 118 ASP A N 1
ATOM 890 C CA . ASP A 1 118 ? -0.546 7.566 -8.240 1.00 95.38 118 ASP A CA 1
ATOM 891 C C . ASP A 1 118 ? -1.125 6.929 -9.521 1.00 95.38 118 ASP A C 1
ATOM 893 O O . ASP A 1 118 ? -0.810 7.359 -10.630 1.00 95.38 118 ASP A O 1
ATOM 897 N N . GLY A 1 119 ? -1.939 5.874 -9.392 1.00 94.25 119 GLY A N 1
ATOM 898 C CA . GLY A 1 119 ? -2.674 5.254 -10.495 1.00 94.25 119 GLY A CA 1
ATOM 899 C C . GLY A 1 119 ? -4.001 5.940 -10.832 1.00 94.25 119 GLY A C 1
ATOM 900 O O . GLY A 1 119 ? -4.603 5.603 -11.852 1.00 94.25 119 GLY A O 1
ATOM 901 N N . GLY A 1 120 ? -4.465 6.871 -9.991 1.00 96.00 120 GLY A N 1
ATOM 902 C CA . GLY A 1 120 ? -5.695 7.649 -10.160 1.00 96.00 120 GLY A CA 1
ATOM 903 C C . GLY A 1 120 ? -7.003 6.853 -10.077 1.00 96.00 120 GLY A C 1
ATOM 904 O O . GLY A 1 120 ? -8.073 7.387 -10.382 1.00 96.00 120 GLY A O 1
ATOM 905 N N . TYR A 1 121 ? -6.960 5.564 -9.733 1.00 98.12 121 TYR A N 1
ATOM 906 C CA . TYR A 1 121 ? -8.150 4.718 -9.699 1.00 98.12 121 TYR A CA 1
ATOM 907 C C . TYR A 1 121 ? -9.007 5.006 -8.468 1.00 98.12 121 TYR A C 1
ATOM 909 O O . TYR A 1 121 ? -10.233 4.941 -8.559 1.00 98.12 121 TYR A O 1
ATOM 917 N N . TRP A 1 122 ? -8.386 5.333 -7.333 1.00 97.81 122 TRP A N 1
ATOM 918 C CA . TRP A 1 122 ? -9.093 5.706 -6.108 1.00 97.81 122 TRP A CA 1
ATOM 919 C C . TRP A 1 122 ? -10.122 6.825 -6.342 1.00 97.81 122 TRP A C 1
ATOM 921 O O . TRP A 1 122 ? -11.256 6.729 -5.872 1.00 97.81 122 TRP A O 1
ATOM 931 N N . GLU A 1 123 ? -9.752 7.851 -7.107 1.00 96.75 123 GLU A N 1
ATOM 932 C CA . GLU A 1 123 ? -10.569 9.034 -7.371 1.00 96.75 123 GLU A CA 1
ATOM 933 C C . GLU A 1 123 ? -11.562 8.822 -8.519 1.00 96.75 123 GLU A C 1
ATOM 935 O O . GLU A 1 123 ? -12.663 9.372 -8.500 1.00 96.75 123 GLU A O 1
ATOM 940 N N . THR A 1 124 ? -11.171 8.054 -9.541 1.00 97.44 124 THR A N 1
ATOM 941 C CA . THR A 1 124 ? -11.911 7.983 -10.813 1.00 97.44 124 THR A CA 1
ATOM 942 C C . THR A 1 124 ? -12.738 6.711 -10.982 1.00 97.44 124 THR A C 1
ATOM 944 O O . THR A 1 124 ? -13.733 6.719 -11.705 1.00 97.44 124 THR A O 1
ATOM 947 N N . GLY A 1 125 ? -12.321 5.601 -10.367 1.00 97.69 125 GLY A N 1
ATOM 948 C CA . GLY A 1 125 ? -12.830 4.263 -10.674 1.00 97.69 125 GLY A CA 1
ATOM 949 C C . GLY A 1 125 ? -12.538 3.790 -12.108 1.00 97.69 125 GLY A C 1
ATOM 950 O O . GLY A 1 125 ? -13.081 2.767 -12.533 1.00 97.69 125 GLY A O 1
ATOM 951 N N . ASP A 1 126 ? -11.705 4.505 -12.874 1.00 98.19 126 ASP A N 1
ATOM 952 C CA . ASP A 1 126 ? -11.427 4.188 -14.274 1.00 98.19 126 ASP A CA 1
ATOM 953 C C . ASP A 1 126 ? -10.335 3.118 -14.386 1.00 98.19 126 ASP A C 1
ATOM 955 O O . ASP A 1 126 ? -9.128 3.370 -14.335 1.00 98.19 126 ASP A O 1
ATOM 959 N N . ARG A 1 127 ? -10.777 1.873 -14.576 1.00 97.81 127 ARG A N 1
ATOM 960 C CA . ARG A 1 127 ? -9.871 0.735 -14.749 1.00 97.81 127 ARG A CA 1
ATOM 961 C C . ARG A 1 127 ? -9.019 0.851 -16.016 1.00 97.81 127 ARG A C 1
ATOM 963 O O . ARG A 1 127 ? -7.911 0.320 -16.034 1.00 97.81 127 ARG A O 1
ATOM 970 N N . GLN A 1 128 ? -9.520 1.472 -17.083 1.00 97.75 128 GLN A N 1
ATOM 971 C CA . GLN A 1 128 ? -8.767 1.606 -18.329 1.00 97.75 128 GLN A CA 1
ATOM 972 C C . GLN A 1 128 ? -7.637 2.624 -18.166 1.00 97.75 128 GLN A C 1
ATOM 974 O O . GLN A 1 128 ? -6.513 2.338 -18.582 1.00 97.75 128 GLN A O 1
ATOM 979 N N . ALA A 1 129 ? -7.907 3.750 -17.501 1.00 96.00 129 ALA A N 1
ATOM 980 C CA . ALA A 1 129 ? -6.876 4.712 -17.120 1.00 96.00 129 ALA A CA 1
ATOM 981 C C . ALA A 1 129 ? -5.812 4.068 -16.216 1.00 96.00 129 ALA A C 1
ATOM 983 O O . ALA A 1 129 ? -4.620 4.231 -16.466 1.00 96.00 129 ALA A O 1
ATOM 984 N N . LEU A 1 130 ? -6.224 3.244 -15.244 1.00 97.06 130 LEU A N 1
ATOM 985 C CA . LEU A 1 130 ? -5.288 2.515 -14.383 1.00 97.06 130 LEU A CA 1
ATOM 986 C C . LEU A 1 130 ? -4.379 1.568 -15.182 1.00 97.06 130 LEU A C 1
ATOM 988 O O . LEU A 1 130 ? -3.175 1.527 -14.949 1.00 97.06 130 LEU A O 1
ATOM 992 N N . VAL A 1 131 ? -4.933 0.804 -16.131 1.00 97.50 131 VAL A N 1
ATOM 993 C CA . VAL A 1 131 ? -4.129 -0.068 -17.009 1.00 97.50 131 VAL A CA 1
ATOM 994 C C . VAL A 1 131 ? -3.103 0.758 -17.789 1.00 97.50 131 VAL A C 1
ATOM 996 O O . VAL A 1 131 ? -1.930 0.396 -17.798 1.00 97.50 131 VAL A O 1
ATOM 999 N N . ALA A 1 132 ? -3.519 1.887 -18.370 1.00 95.06 132 ALA A N 1
ATOM 1000 C CA . ALA A 1 132 ? -2.617 2.771 -19.104 1.00 95.06 132 ALA A CA 1
ATOM 1001 C C . ALA A 1 132 ? -1.498 3.340 -18.212 1.00 95.06 132 ALA A C 1
ATOM 1003 O O . ALA A 1 132 ? -0.344 3.361 -18.631 1.00 95.06 132 ALA A O 1
ATOM 1004 N N . ALA A 1 133 ? -1.805 3.721 -16.968 1.00 93.00 133 ALA A N 1
ATOM 1005 C CA . ALA A 1 133 ? -0.808 4.192 -16.006 1.00 93.00 133 ALA A CA 1
ATOM 1006 C C . ALA A 1 133 ? 0.225 3.104 -15.653 1.00 93.00 133 ALA A C 1
ATOM 1008 O O . ALA A 1 133 ? 1.421 3.382 -15.548 1.00 93.00 133 ALA A O 1
ATOM 1009 N N . PHE A 1 134 ? -0.210 1.847 -15.502 1.00 95.19 134 PHE A N 1
ATOM 1010 C CA . PHE A 1 134 ? 0.704 0.714 -15.319 1.00 95.19 134 PHE A CA 1
ATOM 1011 C C . PHE A 1 134 ? 1.622 0.518 -16.532 1.00 95.19 134 PHE A C 1
ATOM 1013 O O . PHE A 1 134 ? 2.825 0.327 -16.345 1.00 95.19 134 PHE A O 1
ATOM 1020 N N . ASP A 1 135 ? 1.072 0.571 -17.746 1.00 94.06 135 ASP A N 1
ATOM 1021 C CA . ASP A 1 135 ? 1.837 0.397 -18.984 1.00 94.06 135 ASP A CA 1
ATOM 1022 C C . ASP A 1 135 ? 2.869 1.524 -19.169 1.00 94.06 135 ASP A C 1
ATOM 1024 O O . ASP A 1 135 ? 4.035 1.252 -19.459 1.00 94.06 135 ASP A O 1
ATOM 1028 N N . GLU A 1 136 ? 2.487 2.779 -18.913 1.00 92.75 136 GLU A N 1
ATOM 1029 C CA . GLU A 1 136 ? 3.383 3.940 -18.994 1.00 92.75 136 GLU A CA 1
ATOM 1030 C C . GLU A 1 136 ? 4.561 3.828 -18.013 1.00 92.75 136 GLU A C 1
ATOM 1032 O O . GLU A 1 136 ? 5.721 4.037 -18.385 1.00 92.75 136 GLU A O 1
ATOM 1037 N N . VAL A 1 137 ? 4.287 3.441 -16.763 1.00 91.56 137 VAL A N 1
ATOM 1038 C CA . VAL A 1 137 ? 5.327 3.235 -15.745 1.00 91.56 137 VAL A CA 1
ATOM 1039 C C . VAL A 1 137 ? 6.240 2.061 -16.111 1.00 91.56 137 VAL A C 1
ATOM 1041 O O . VAL A 1 137 ? 7.461 2.170 -15.950 1.00 91.56 137 VAL A O 1
ATOM 1044 N N . ASP A 1 138 ? 5.689 0.950 -16.613 1.00 92.06 138 ASP A N 1
ATOM 1045 C CA . ASP A 1 138 ? 6.474 -0.210 -17.054 1.00 92.06 138 ASP A CA 1
ATOM 1046 C C . ASP A 1 138 ? 7.391 0.170 -18.242 1.00 92.06 138 ASP A C 1
ATOM 1048 O O . ASP A 1 138 ? 8.566 -0.217 -18.260 1.00 92.06 138 ASP A O 1
ATOM 1052 N N . GLU A 1 139 ? 6.913 0.978 -19.195 1.00 91.94 139 GLU A N 1
ATOM 1053 C CA . GLU A 1 139 ? 7.726 1.501 -20.301 1.00 91.94 139 GLU A CA 1
ATOM 1054 C C . GLU A 1 139 ? 8.841 2.437 -19.830 1.00 91.94 139 GLU A C 1
ATOM 1056 O O . GLU A 1 139 ? 9.989 2.309 -20.271 1.00 91.94 139 GLU A O 1
ATOM 1061 N N . LEU A 1 140 ? 8.525 3.383 -18.941 1.00 91.50 140 LEU A N 1
ATOM 1062 C CA . LEU A 1 140 ? 9.509 4.311 -18.393 1.00 91.50 140 LEU A CA 1
ATOM 1063 C C . LEU A 1 140 ? 10.616 3.544 -17.667 1.00 91.50 140 LEU A C 1
ATOM 1065 O O . LEU A 1 140 ? 11.801 3.764 -17.924 1.00 91.50 140 LEU A O 1
ATOM 1069 N N . LEU A 1 141 ? 10.239 2.585 -16.820 1.00 91.44 141 LEU A N 1
ATOM 1070 C CA . LEU A 1 141 ? 11.191 1.738 -16.117 1.00 91.44 141 LEU A CA 1
ATOM 1071 C C . LEU A 1 141 ? 12.063 0.937 -17.090 1.00 91.44 141 LEU A C 1
ATOM 1073 O O . LEU A 1 141 ? 13.279 0.864 -16.909 1.00 91.44 141 LEU A O 1
ATOM 1077 N N . ALA A 1 142 ? 11.469 0.355 -18.135 1.00 92.00 142 ALA A N 1
ATOM 1078 C CA . ALA A 1 142 ? 12.215 -0.395 -19.138 1.00 92.00 142 ALA A CA 1
ATOM 1079 C C . ALA A 1 142 ? 13.289 0.473 -19.810 1.00 92.00 142 ALA A C 1
ATOM 1081 O O . ALA A 1 142 ? 14.412 0.002 -19.997 1.00 92.00 142 ALA A O 1
ATOM 1082 N N . ARG A 1 143 ? 12.981 1.743 -20.117 1.00 91.94 143 ARG A N 1
ATOM 1083 C CA . ARG A 1 143 ? 13.940 2.713 -20.678 1.00 91.94 143 ARG A CA 1
ATOM 1084 C C . ARG A 1 143 ? 15.050 3.062 -19.688 1.00 91.94 143 ARG A C 1
ATOM 1086 O O . ARG A 1 143 ? 16.218 3.096 -20.074 1.00 91.94 143 ARG A O 1
ATOM 1093 N N . GLU A 1 144 ? 14.718 3.285 -18.419 1.00 92.19 144 GLU A N 1
ATOM 1094 C CA . GLU A 1 144 ? 15.709 3.573 -17.373 1.00 92.19 144 GLU A CA 1
ATOM 1095 C C . GLU A 1 144 ? 16.688 2.409 -17.159 1.00 92.19 144 GLU A C 1
ATOM 1097 O O . GLU A 1 144 ? 17.890 2.625 -16.978 1.00 92.19 144 GLU A O 1
ATOM 1102 N N . LEU A 1 145 ? 16.205 1.168 -17.253 1.00 92.00 145 LEU A N 1
ATOM 1103 C CA . LEU A 1 145 ? 17.020 -0.043 -17.119 1.00 92.00 145 LEU A CA 1
ATOM 1104 C C . LEU A 1 145 ? 17.923 -0.335 -18.333 1.00 92.00 145 LEU A C 1
ATOM 1106 O O . LEU A 1 145 ? 18.783 -1.206 -18.242 1.00 92.00 145 LEU A O 1
ATOM 1110 N N . GLN A 1 146 ? 17.775 0.386 -19.454 1.00 94.44 146 GLN A N 1
ATOM 1111 C CA . GLN A 1 146 ? 18.731 0.317 -20.574 1.00 94.44 146 GLN A CA 1
ATOM 1112 C C . GLN A 1 146 ? 19.973 1.191 -20.359 1.00 94.44 146 GLN A C 1
ATOM 1114 O O . GLN A 1 146 ? 20.950 1.081 -21.103 1.00 94.44 146 GLN A O 1
ATOM 1119 N N . LYS A 1 147 ? 19.948 2.102 -19.380 1.00 93.44 147 LYS A N 1
ATOM 1120 C CA . LYS A 1 147 ? 21.055 3.034 -19.157 1.00 93.44 147 LYS A CA 1
ATOM 1121 C C . LYS A 1 147 ? 22.271 2.303 -18.558 1.00 93.44 147 LYS A C 1
ATOM 1123 O O . LYS A 1 147 ? 22.117 1.433 -17.703 1.00 93.44 147 LYS A O 1
ATOM 1128 N N . PRO A 1 148 ? 23.509 2.656 -18.950 1.00 94.25 148 PRO A N 1
ATOM 1129 C CA . PRO A 1 148 ? 24.700 2.026 -18.390 1.00 94.25 148 PRO A CA 1
ATOM 1130 C C . PRO A 1 148 ? 24.780 2.172 -16.867 1.00 94.25 148 PRO A C 1
ATOM 1132 O O . PRO A 1 148 ? 24.624 3.264 -16.322 1.00 94.25 148 PRO A O 1
ATOM 1135 N N . GLY A 1 149 ? 25.068 1.064 -16.184 1.00 91.94 149 GLY A N 1
ATOM 1136 C CA . GLY A 1 149 ? 25.221 1.039 -14.730 1.00 91.94 149 GLY A CA 1
ATOM 1137 C C . GLY A 1 149 ? 23.909 1.104 -13.948 1.00 91.94 149 GLY A C 1
ATOM 1138 O O . GLY A 1 149 ? 23.971 1.271 -12.729 1.00 91.94 149 GLY A O 1
ATOM 1139 N N . THR A 1 150 ? 22.750 0.975 -14.605 1.00 93.31 150 THR A N 1
ATOM 1140 C CA . THR A 1 150 ? 21.457 0.855 -13.927 1.00 93.31 150 THR A CA 1
ATOM 1141 C C . THR A 1 150 ? 21.047 -0.605 -13.747 1.00 93.31 150 THR A C 1
ATOM 1143 O O . THR A 1 150 ? 21.422 -1.489 -14.517 1.00 93.31 150 THR A O 1
ATOM 1146 N N . SER A 1 151 ? 20.316 -0.889 -12.672 1.00 93.56 151 SER A N 1
ATOM 1147 C CA . SER A 1 151 ? 19.768 -2.219 -12.395 1.00 93.56 151 SER A CA 1
ATOM 1148 C C . SER A 1 151 ? 18.548 -2.131 -11.485 1.00 93.56 151 SER A C 1
ATOM 1150 O O . SER A 1 151 ? 18.399 -1.176 -10.724 1.00 93.56 151 SER A O 1
ATOM 1152 N N . GLY A 1 152 ? 17.673 -3.131 -11.547 1.00 92.94 152 GLY A N 1
ATOM 1153 C CA . GLY A 1 152 ? 16.450 -3.174 -10.753 1.00 92.94 152 GLY A CA 1
ATOM 1154 C C . GLY A 1 152 ? 15.376 -4.066 -11.375 1.00 92.94 152 GLY A C 1
ATOM 1155 O O . GLY A 1 152 ? 15.597 -4.653 -12.437 1.00 92.94 152 GLY A O 1
ATOM 1156 N N . PRO A 1 153 ? 14.214 -4.195 -10.720 1.00 94.62 153 PRO A N 1
ATOM 1157 C CA . PRO A 1 153 ? 13.902 -3.649 -9.399 1.00 94.62 153 PRO A CA 1
ATOM 1158 C C . PRO A 1 153 ? 14.375 -4.559 -8.249 1.00 94.62 153 PRO A C 1
ATOM 1160 O O . PRO A 1 153 ? 14.475 -5.786 -8.384 1.00 94.62 153 PRO A O 1
ATOM 1163 N N . TYR A 1 154 ? 14.616 -3.958 -7.084 1.00 94.81 154 TYR A N 1
ATOM 1164 C CA . TYR A 1 154 ? 15.111 -4.636 -5.885 1.00 94.81 154 TYR A CA 1
ATOM 1165 C C . TYR A 1 154 ? 14.203 -4.416 -4.678 1.00 94.81 154 TYR A C 1
ATOM 1167 O O . TYR A 1 154 ? 13.740 -3.313 -4.414 1.00 94.81 154 TYR A O 1
ATOM 1175 N N . ARG A 1 155 ? 14.003 -5.465 -3.883 1.00 94.75 155 ARG A N 1
ATOM 1176 C CA . ARG A 1 155 ? 13.354 -5.409 -2.577 1.00 94.75 155 ARG A CA 1
ATOM 1177 C C . ARG A 1 155 ? 14.385 -5.141 -1.480 1.00 94.75 155 ARG A C 1
ATOM 1179 O O . ARG A 1 155 ? 15.393 -5.845 -1.382 1.00 94.75 155 ARG A O 1
ATOM 1186 N N . LEU A 1 156 ? 14.092 -4.154 -0.640 1.00 92.88 156 LEU A N 1
ATOM 1187 C CA . LEU A 1 156 ? 14.832 -3.809 0.572 1.00 92.88 156 LEU A CA 1
ATOM 1188 C C . LEU A 1 156 ? 14.469 -4.751 1.735 1.00 92.88 156 LEU A C 1
ATOM 1190 O O . LEU A 1 156 ? 13.385 -5.341 1.723 1.00 92.88 156 LEU A O 1
ATOM 1194 N N . PRO A 1 157 ? 15.300 -4.846 2.793 1.00 91.69 157 PRO A N 1
ATOM 1195 C CA . PRO A 1 157 ? 14.953 -5.588 4.010 1.00 91.69 157 PRO A CA 1
ATOM 1196 C C . PRO A 1 157 ? 13.640 -5.139 4.669 1.00 91.69 157 PRO A C 1
ATOM 1198 O O . PRO A 1 157 ? 12.937 -5.962 5.249 1.00 91.69 157 PRO A O 1
ATOM 1201 N N . SER A 1 158 ? 13.272 -3.860 4.529 1.00 89.25 158 SER A N 1
ATOM 1202 C CA . SER A 1 158 ? 11.978 -3.320 4.977 1.00 89.25 158 SER A CA 1
ATOM 1203 C C . SER A 1 158 ? 10.778 -3.872 4.199 1.00 89.25 158 SER A C 1
ATOM 1205 O O . SER A 1 158 ? 9.638 -3.667 4.590 1.00 89.25 158 SER A O 1
ATOM 1207 N N . GLY A 1 159 ? 11.005 -4.555 3.076 1.00 92.12 159 GLY A N 1
ATOM 1208 C CA . GLY A 1 159 ? 9.961 -4.978 2.150 1.00 92.12 159 GLY A CA 1
ATOM 1209 C C . GLY A 1 159 ? 9.600 -3.922 1.106 1.00 92.12 159 GLY A C 1
ATOM 1210 O O . GLY A 1 159 ? 8.926 -4.280 0.140 1.00 92.12 159 GLY A O 1
ATOM 1211 N N . ARG A 1 160 ? 10.084 -2.680 1.240 1.00 93.44 160 ARG A N 1
ATOM 1212 C CA . ARG A 1 160 ? 9.963 -1.639 0.209 1.00 93.44 160 ARG A CA 1
ATOM 1213 C C . ARG A 1 160 ? 10.715 -2.026 -1.062 1.00 93.44 160 ARG A C 1
ATOM 1215 O O . ARG A 1 160 ? 11.645 -2.836 -1.011 1.00 93.44 160 ARG A O 1
ATOM 1222 N N . ILE A 1 161 ? 10.311 -1.474 -2.195 1.00 94.31 161 ILE A N 1
ATOM 1223 C CA . ILE A 1 161 ? 10.884 -1.779 -3.502 1.00 94.31 161 ILE A CA 1
ATOM 1224 C C . ILE A 1 161 ? 11.535 -0.519 -4.070 1.00 94.31 161 ILE A C 1
ATOM 1226 O O . ILE A 1 161 ? 10.927 0.545 -4.112 1.00 94.31 161 ILE A O 1
ATOM 1230 N N . VAL A 1 162 ? 12.787 -0.671 -4.493 1.00 93.12 162 VAL A N 1
ATOM 1231 C CA . VAL A 1 162 ? 13.520 0.300 -5.301 1.00 93.12 162 VAL A CA 1
ATOM 1232 C C . VAL A 1 162 ? 13.384 -0.107 -6.759 1.00 93.12 162 VAL A C 1
ATOM 1234 O O . VAL A 1 162 ? 13.662 -1.259 -7.110 1.00 93.12 162 VAL A O 1
ATOM 1237 N N . ASP A 1 163 ? 13.001 0.839 -7.607 1.00 92.50 163 ASP A N 1
ATOM 1238 C CA . ASP A 1 163 ? 12.716 0.555 -9.011 1.00 92.50 163 ASP A CA 1
ATOM 1239 C C . ASP A 1 163 ? 14.010 0.459 -9.821 1.00 92.50 163 ASP A C 1
ATOM 1241 O O . ASP A 1 163 ? 14.207 -0.494 -10.577 1.00 92.50 163 ASP A O 1
ATOM 1245 N N . VAL A 1 164 ? 14.920 1.415 -9.597 1.00 92.69 164 VAL A N 1
ATOM 1246 C CA . VAL A 1 164 ? 16.219 1.516 -10.272 1.00 92.69 164 VAL A CA 1
ATOM 1247 C C . VAL A 1 164 ? 17.306 1.940 -9.287 1.00 92.69 164 VAL A C 1
ATOM 1249 O O . VAL A 1 164 ? 17.123 2.851 -8.476 1.00 92.69 164 VAL A O 1
ATOM 1252 N N . ILE A 1 165 ? 18.464 1.296 -9.403 1.00 92.00 165 ILE A N 1
ATOM 1253 C CA . ILE A 1 165 ? 19.715 1.641 -8.731 1.00 92.00 165 ILE A CA 1
ATOM 1254 C C . ILE A 1 165 ? 20.742 2.000 -9.794 1.00 92.00 165 ILE A C 1
ATOM 1256 O O . ILE A 1 165 ? 20.917 1.246 -10.749 1.00 92.00 165 ILE A O 1
ATOM 1260 N N . VAL A 1 166 ? 21.456 3.109 -9.594 1.00 91.44 166 VAL A N 1
ATOM 1261 C CA . VAL A 1 166 ? 22.639 3.462 -10.390 1.00 91.44 166 VAL A CA 1
ATOM 1262 C C . VAL A 1 166 ? 23.902 3.150 -9.590 1.00 91.44 166 VAL A C 1
ATOM 1264 O O . VAL A 1 166 ? 24.114 3.731 -8.524 1.00 91.44 166 VAL A O 1
ATOM 1267 N N . GLY A 1 167 ? 24.752 2.264 -10.111 1.00 89.69 167 GLY A N 1
ATOM 1268 C CA . GLY A 1 167 ? 25.994 1.839 -9.462 1.00 89.69 167 GLY A CA 1
ATOM 1269 C C . GLY A 1 167 ? 25.887 0.482 -8.746 1.00 89.69 167 GLY A C 1
ATOM 1270 O O . GLY A 1 167 ? 25.060 -0.352 -9.119 1.00 89.69 167 GLY A O 1
ATOM 1271 N N . PRO A 1 168 ? 26.761 0.202 -7.761 1.00 89.38 168 PRO A N 1
ATOM 1272 C CA . PRO A 1 168 ? 26.819 -1.101 -7.110 1.00 89.38 168 PRO A CA 1
ATOM 1273 C C . PRO A 1 168 ? 25.558 -1.375 -6.283 1.00 89.38 168 PRO A C 1
ATOM 1275 O O . PRO A 1 168 ? 25.074 -0.509 -5.555 1.00 89.38 168 PRO A O 1
ATOM 1278 N N . VAL A 1 169 ? 25.063 -2.612 -6.357 1.00 89.56 169 VAL A N 1
ATOM 1279 C CA . VAL A 1 169 ? 23.876 -3.068 -5.621 1.00 89.56 169 VAL A CA 1
ATOM 1280 C C . VAL A 1 169 ? 24.281 -3.580 -4.230 1.00 89.56 169 VAL A C 1
ATOM 1282 O O . VAL A 1 169 ? 25.089 -4.512 -4.144 1.00 89.56 169 VAL A O 1
ATOM 1285 N N . PRO A 1 170 ? 23.730 -3.022 -3.135 1.00 90.38 170 PRO A N 1
ATOM 1286 C CA . PRO A 1 170 ? 23.987 -3.513 -1.781 1.00 90.38 170 PRO A CA 1
ATOM 1287 C C . PRO A 1 170 ? 23.566 -4.977 -1.581 1.00 90.38 170 PRO A C 1
ATOM 1289 O O . PRO A 1 170 ? 22.559 -5.440 -2.121 1.00 90.38 170 PRO A O 1
ATOM 1292 N N . ARG A 1 171 ? 24.336 -5.728 -0.781 1.00 90.56 171 ARG A N 1
ATOM 1293 C CA . ARG A 1 171 ? 24.189 -7.192 -0.632 1.00 90.56 171 ARG A CA 1
ATOM 1294 C C . ARG A 1 171 ? 22.896 -7.616 0.052 1.00 90.56 171 ARG A C 1
ATOM 1296 O O . ARG A 1 171 ? 22.483 -8.763 -0.084 1.00 90.56 171 ARG A O 1
ATOM 1303 N N . GLU A 1 172 ? 22.290 -6.739 0.831 1.00 92.56 172 GLU A N 1
ATOM 1304 C CA . GLU A 1 172 ? 21.041 -6.946 1.558 1.00 92.56 172 GLU A CA 1
ATOM 1305 C C . GLU A 1 172 ? 19.807 -6.833 0.656 1.00 92.56 172 GLU A C 1
ATOM 1307 O O . GLU A 1 172 ? 18.745 -7.352 1.000 1.00 92.56 172 GLU A O 1
ATOM 1312 N N . MET A 1 173 ? 19.949 -6.213 -0.517 1.00 92.94 173 MET A N 1
ATOM 1313 C CA . MET A 1 173 ? 18.868 -6.088 -1.482 1.00 92.94 173 MET A CA 1
ATOM 1314 C C . MET A 1 173 ? 18.645 -7.411 -2.217 1.00 92.94 173 MET A C 1
ATOM 1316 O O . MET A 1 173 ? 19.562 -8.213 -2.429 1.00 92.94 173 MET A O 1
ATOM 1320 N N . ARG A 1 174 ? 17.392 -7.685 -2.576 1.00 94.69 174 ARG A N 1
ATOM 1321 C CA . ARG A 1 174 ? 17.002 -8.915 -3.276 1.00 94.69 174 ARG A CA 1
ATOM 1322 C C . ARG A 1 174 ? 16.292 -8.558 -4.574 1.00 94.69 174 ARG A C 1
ATOM 1324 O O . ARG A 1 174 ? 15.370 -7.751 -4.516 1.00 94.69 174 ARG A O 1
ATOM 1331 N N . PRO A 1 175 ? 16.672 -9.121 -5.733 1.00 94.12 175 PRO A N 1
ATOM 1332 C CA . PRO A 1 175 ? 15.925 -8.875 -6.961 1.00 94.12 175 PRO A CA 1
ATOM 1333 C C . PRO A 1 175 ? 14.479 -9.340 -6.780 1.00 94.12 175 PRO A C 1
ATOM 1335 O O . PRO A 1 175 ? 14.220 -10.338 -6.096 1.00 94.12 175 PRO A O 1
ATOM 1338 N N . LEU A 1 176 ? 13.527 -8.620 -7.373 1.00 92.25 176 LEU A N 1
ATOM 1339 C CA . LEU A 1 176 ? 12.144 -9.086 -7.363 1.00 92.25 176 LEU A CA 1
ATOM 1340 C C . LEU A 1 176 ? 12.022 -10.431 -8.106 1.00 92.25 176 LEU A C 1
ATOM 1342 O O . LEU A 1 176 ? 12.666 -10.620 -9.140 1.00 92.25 176 LEU A O 1
ATOM 1346 N N . PRO A 1 177 ? 11.168 -11.363 -7.636 1.00 87.81 177 PRO A N 1
ATOM 1347 C CA . PRO A 1 177 ? 10.908 -12.613 -8.347 1.00 87.81 177 PRO A CA 1
ATOM 1348 C C . PRO A 1 177 ? 10.432 -12.337 -9.773 1.00 87.81 177 PRO A C 1
ATOM 1350 O O . PRO A 1 177 ? 9.611 -11.443 -9.960 1.00 87.81 177 PRO A O 1
ATOM 1353 N N . VAL A 1 178 ? 10.882 -13.104 -10.769 1.00 78.25 178 VAL A N 1
ATOM 1354 C CA . VAL A 1 178 ? 10.451 -12.960 -12.176 1.00 78.25 178 VAL A CA 1
ATOM 1355 C C . VAL A 1 178 ? 8.917 -13.037 -12.281 1.00 78.25 178 VAL A C 1
ATOM 1357 O O . VAL A 1 178 ? 8.297 -13.838 -11.578 1.00 78.25 178 VAL A O 1
ATOM 1360 N N . ARG A 1 179 ? 8.286 -12.215 -13.143 1.00 72.25 179 ARG A N 1
ATOM 1361 C CA . ARG A 1 179 ? 6.843 -12.331 -13.447 1.00 72.25 179 ARG A CA 1
ATOM 1362 C C . ARG A 1 179 ? 6.605 -13.741 -14.011 1.00 72.25 179 ARG A C 1
ATOM 1364 O O . ARG A 1 179 ? 6.977 -14.022 -15.148 1.00 72.25 179 ARG A O 1
ATOM 1371 N N . ARG A 1 180 ? 6.013 -14.652 -13.230 1.00 51.97 180 ARG A N 1
ATOM 1372 C CA . ARG A 1 180 ? 5.545 -15.941 -13.764 1.00 51.97 180 ARG A CA 1
ATOM 1373 C C . ARG A 1 180 ? 4.341 -15.644 -14.661 1.00 51.97 180 ARG A C 1
ATOM 1375 O O . ARG A 1 180 ? 3.313 -15.226 -14.147 1.00 51.97 180 ARG A O 1
ATOM 1382 N N . GLY A 1 181 ? 4.498 -15.797 -15.978 1.00 48.22 181 GLY A N 1
ATOM 1383 C CA . GLY A 1 181 ? 3.421 -15.568 -16.956 1.00 48.22 181 GLY A CA 1
ATOM 1384 C C . GLY A 1 181 ? 3.785 -14.724 -18.182 1.00 48.22 181 GLY A C 1
ATOM 1385 O O . GLY A 1 181 ? 2.973 -14.620 -19.090 1.00 48.22 181 GLY A O 1
ATOM 1386 N N . GLY A 1 182 ? 4.996 -14.169 -18.265 1.00 40.03 182 GLY A N 1
ATOM 1387 C CA . GLY A 1 182 ? 5.512 -13.567 -19.498 1.00 40.03 182 GLY A CA 1
ATOM 1388 C C . GLY A 1 182 ? 6.323 -14.577 -20.297 1.00 40.03 182 GLY A C 1
ATOM 1389 O O . GLY A 1 182 ? 7.543 -14.446 -20.378 1.00 40.03 182 GLY A O 1
ATOM 1390 N N . ALA A 1 183 ? 5.680 -15.616 -20.836 1.00 36.41 183 ALA A N 1
ATOM 1391 C CA . ALA A 1 183 ? 6.299 -16.346 -21.933 1.00 36.41 183 ALA A CA 1
ATOM 1392 C C . ALA A 1 183 ? 6.628 -15.319 -23.023 1.00 36.41 183 ALA A C 1
ATOM 1394 O O . ALA A 1 183 ? 5.799 -14.466 -23.352 1.00 36.41 183 ALA A O 1
ATOM 1395 N N . ARG A 1 184 ? 7.859 -15.381 -23.531 1.00 39.50 184 ARG A N 1
ATOM 1396 C CA . ARG A 1 184 ? 8.259 -14.716 -24.766 1.00 39.50 184 ARG A CA 1
ATOM 1397 C C . ARG A 1 184 ? 7.109 -14.831 -25.768 1.00 39.50 184 ARG A C 1
ATOM 1399 O O . ARG A 1 184 ? 6.680 -15.940 -26.076 1.00 39.50 184 ARG A O 1
ATOM 1406 N N . ARG A 1 185 ? 6.658 -13.707 -26.324 1.00 40.38 185 ARG A N 1
ATOM 1407 C CA . ARG A 1 185 ? 6.193 -13.740 -27.709 1.00 40.38 185 ARG A CA 1
ATOM 1408 C C . ARG A 1 185 ? 7.443 -14.048 -28.529 1.00 40.38 185 ARG A C 1
ATOM 1410 O O . ARG A 1 185 ? 8.189 -13.143 -28.885 1.00 40.38 185 ARG A O 1
ATOM 1417 N N . GLU A 1 186 ? 7.751 -15.332 -28.685 1.00 35.03 186 GLU A N 1
ATOM 1418 C CA . GLU A 1 186 ? 8.635 -15.759 -29.760 1.00 35.03 186 GLU A CA 1
ATOM 1419 C C . GLU A 1 186 ? 7.882 -15.448 -31.047 1.00 35.03 186 GLU A C 1
ATOM 1421 O O . GLU A 1 186 ? 6.734 -15.859 -31.226 1.00 35.03 186 GLU A O 1
ATOM 1426 N N . ALA A 1 187 ? 8.492 -14.585 -31.853 1.00 34.94 187 ALA A N 1
ATOM 1427 C CA . ALA A 1 187 ? 7.990 -14.199 -33.152 1.00 34.94 187 ALA A CA 1
ATOM 1428 C C . ALA A 1 187 ? 7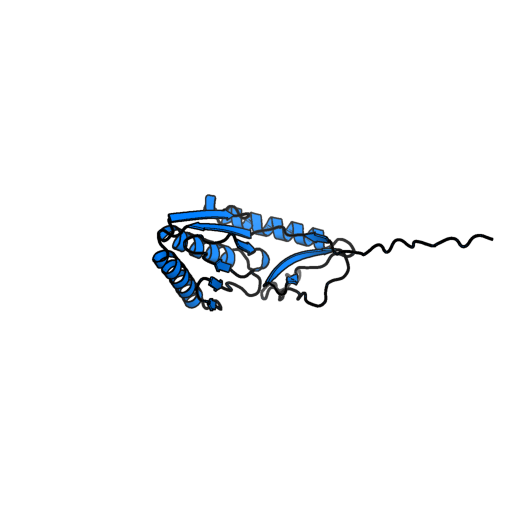.710 -15.463 -33.977 1.00 34.94 187 ALA A C 1
ATOM 1430 O O . ALA A 1 187 ? 8.587 -16.315 -34.126 1.00 34.94 187 ALA A O 1
ATOM 1431 N N . SER A 1 188 ? 6.471 -15.577 -34.455 1.00 37.16 188 SER A N 1
ATOM 1432 C CA . SER A 1 188 ? 6.164 -16.299 -35.691 1.00 37.16 188 SER A CA 1
ATOM 1433 C C . SER A 1 188 ? 6.485 -15.402 -36.876 1.00 37.16 188 SER A C 1
ATOM 1435 O O . SER A 1 188 ? 6.309 -14.170 -36.720 1.00 37.16 188 SER A O 1
#

pLDDT: mean 88.09, std 18.19, range [34.94, 98.75]

Radius of gyration: 20.52 Å; chains: 1; bounding box: 77×37×56 Å

Secondary structure (DSSP, 8-state):
-------------PPEEE--SSEEEEEEEESSHHHHHHHHHHHHHHHHHTT--EEE-SSEEEE---TTSPPEEEEEETTEEEEEEEE-TTT-HHHHHHHHHHHHHHHTTEEEEEEEETTSHHHH--HHHHHHHHHHHHHHHHHHTTSTTEE--EE-TTS-EESEEESPPPTT-EEPPP-TT-------